Protein AF-A0A835DJ44-F1 (afdb_monomer_lite)

Organism: Tetracentron sinense (NCBI:txid13715)

Foldseek 3Di:
DDFDADWDWDADFDAPFDFDKDQPQVVQQVVCVVVVHDDRDRDPVNCVLQVPPPPPVVLNQFFDIKTKHWGWHFRTKGAHDDDPGDDDPVLVVLPDPDDDPVSVVVNCVVPNDDDDRMDGDTDIDMDIDTDTPPDPDDPVNVSVVRVVVCCVPPVVPPPPDDDDDDDDDDDVVVVVVVVVVVVVVVVVVVVD

pLDDT: mean 72.62, std 20.44, range [32.03, 94.38]

Sequence (192 aa):
MIATGRIAWLQGQCRTTTPSCFLKLEMVEYFNKKALLTGNIPLGSFNSVFSFTSSKQIDAAATKSLAMDGFFIPLCKVQLIKSPLILQEYVKQAIPSSWDPSSLASFIENFGTHVIISVTIGGKDVIYVKQHHSSPLSTMEIKNYVQDIRDQRFYDTESYKSSGPMNFKDKASASILCCLFIYLVFLISLLM

InterPro domains:
  IPR020864 Membrane attack complex component/perforin (MACPF) domain [PF01823] (44-147)
  IPR044663 MACPF domain-containing protein CAD1/NSL1-like [PTHR33199] (15-171)

Structure (mmCIF, N/CA/C/O backbone):
data_AF-A0A835DJ44-F1
#
_entry.id   AF-A0A835DJ44-F1
#
loop_
_atom_site.group_PDB
_atom_site.id
_atom_site.type_symbol
_atom_site.label_atom_id
_atom_site.label_alt_id
_atom_site.label_comp_id
_atom_site.label_asym_id
_atom_site.label_entity_id
_atom_site.label_seq_id
_atom_site.pdbx_PDB_ins_code
_atom_site.Cartn_x
_atom_site.Cartn_y
_atom_site.Cartn_z
_atom_site.occupancy
_atom_site.B_iso_or_equiv
_atom_site.auth_seq_id
_atom_site.auth_comp_id
_atom_site.auth_asym_id
_atom_site.auth_atom_id
_atom_site.pdbx_PDB_model_num
ATOM 1 N N . MET A 1 1 ? -15.121 1.068 12.415 1.00 36.50 1 MET A N 1
ATOM 2 C CA . MET A 1 1 ? -15.737 2.049 13.340 1.00 36.50 1 MET A CA 1
ATOM 3 C C . MET A 1 1 ? -16.305 3.210 12.518 1.00 36.50 1 MET A C 1
ATOM 5 O O . MET A 1 1 ? -15.529 3.969 11.952 1.00 36.50 1 MET A O 1
ATOM 9 N N . ILE A 1 2 ? -17.630 3.285 12.346 1.00 32.03 2 ILE A N 1
ATOM 10 C CA . ILE A 1 2 ? -18.290 4.310 11.516 1.00 32.03 2 ILE A CA 1
ATOM 11 C C . ILE A 1 2 ? -18.686 5.468 12.433 1.00 32.03 2 ILE A C 1
ATOM 13 O O . ILE A 1 2 ? -19.613 5.338 13.228 1.00 32.03 2 ILE A O 1
ATOM 17 N N . ALA A 1 3 ? -17.959 6.580 12.352 1.00 33.25 3 ALA A N 1
ATOM 18 C CA . ALA A 1 3 ? -18.345 7.824 13.002 1.00 33.25 3 ALA A CA 1
ATOM 19 C C . ALA A 1 3 ? -19.129 8.689 12.007 1.00 33.25 3 ALA A C 1
ATOM 21 O O . ALA A 1 3 ? -18.678 8.927 10.887 1.00 33.25 3 ALA A O 1
ATOM 22 N N . THR A 1 4 ? -20.306 9.162 12.406 1.00 34.03 4 THR A N 1
ATOM 23 C CA . THR A 1 4 ? -21.150 10.053 11.600 1.00 34.03 4 THR A CA 1
ATOM 24 C C . THR A 1 4 ? -20.692 11.503 11.755 1.00 34.03 4 THR A C 1
ATOM 26 O O . THR A 1 4 ? -20.804 12.082 12.833 1.00 34.03 4 THR A O 1
ATOM 29 N N . GLY A 1 5 ? -20.188 12.100 10.672 1.00 33.78 5 GLY A N 1
ATOM 30 C CA . GLY A 1 5 ? -19.826 13.517 10.571 1.00 33.78 5 GLY A CA 1
ATOM 31 C C . GLY A 1 5 ? -20.181 14.078 9.188 1.00 33.78 5 GLY A C 1
ATOM 32 O O . GLY A 1 5 ? -20.347 13.318 8.237 1.00 33.78 5 GLY A O 1
ATOM 33 N N . ARG A 1 6 ? -20.335 15.406 9.061 1.00 37.28 6 ARG A N 1
ATOM 34 C CA . ARG A 1 6 ? -20.658 16.060 7.774 1.00 37.28 6 ARG A CA 1
ATOM 35 C C . ARG A 1 6 ? -19.539 15.830 6.746 1.00 37.28 6 ARG A C 1
ATOM 37 O O . ARG A 1 6 ? -18.382 16.124 7.030 1.00 37.28 6 ARG A O 1
ATOM 44 N N . ILE A 1 7 ? -19.913 15.337 5.563 1.00 39.25 7 ILE A N 1
ATOM 45 C CA . ILE A 1 7 ? -19.026 15.004 4.438 1.00 39.25 7 ILE A CA 1
ATOM 46 C C . ILE A 1 7 ? -18.833 16.253 3.563 1.00 39.25 7 ILE A C 1
ATOM 48 O O . ILE A 1 7 ? -19.816 16.842 3.117 1.00 39.25 7 ILE A O 1
ATOM 52 N N . ALA A 1 8 ? -17.587 16.659 3.308 1.00 37.66 8 ALA A N 1
ATOM 53 C CA . ALA A 1 8 ? -17.258 17.694 2.323 1.00 37.66 8 ALA A CA 1
ATOM 54 C C . ALA A 1 8 ? -16.743 17.046 1.026 1.00 37.66 8 ALA A C 1
ATOM 56 O O . ALA A 1 8 ? -15.948 16.114 1.087 1.00 37.66 8 ALA A O 1
ATOM 57 N N . TRP A 1 9 ? -17.177 17.539 -0.139 1.00 34.69 9 TRP A N 1
ATOM 58 C CA . TRP A 1 9 ? -16.773 17.035 -1.457 1.00 34.69 9 TRP A CA 1
ATOM 59 C C . TRP A 1 9 ? -15.649 17.899 -2.039 1.00 34.69 9 TRP A C 1
ATOM 61 O O . TRP A 1 9 ? -15.796 19.113 -2.148 1.00 34.69 9 TRP A O 1
ATOM 71 N N . LEU A 1 10 ? -14.536 17.278 -2.437 1.00 41.53 10 LEU A N 1
ATOM 72 C CA . LEU A 1 10 ? -13.461 17.921 -3.197 1.00 41.53 10 LEU A CA 1
ATOM 73 C C . LEU A 1 10 ? -13.277 17.151 -4.508 1.00 41.53 10 LEU A C 1
ATOM 75 O O . LEU A 1 10 ? -12.849 15.998 -4.480 1.00 41.53 10 LEU A O 1
ATOM 79 N N . GLN A 1 11 ? -13.620 17.775 -5.637 1.00 34.12 11 GLN A N 1
ATOM 80 C CA . GLN A 1 11 ? -13.256 17.281 -6.966 1.00 34.12 11 GLN A CA 1
ATOM 81 C C . GLN A 1 11 ? -11.887 17.846 -7.351 1.00 34.12 11 GLN A C 1
ATOM 83 O O . GLN A 1 11 ? -11.660 19.049 -7.256 1.00 34.12 11 GLN A O 1
ATOM 88 N N . GLY A 1 12 ? -10.971 16.987 -7.791 1.00 42.75 12 GLY A N 1
ATOM 89 C CA . GLY A 1 12 ? -9.670 17.422 -8.289 1.00 42.75 12 GLY A CA 1
ATOM 90 C C . GLY A 1 12 ? -8.905 16.262 -8.898 1.00 42.75 12 GLY A C 1
ATOM 91 O O . GLY A 1 12 ? -8.363 15.440 -8.175 1.00 42.75 12 GLY A O 1
ATOM 92 N N . GLN A 1 13 ? -8.856 16.180 -10.225 1.00 43.69 13 GLN A N 1
ATOM 93 C CA . GLN A 1 13 ? -8.090 15.156 -10.933 1.00 43.69 13 GLN A CA 1
ATOM 94 C C . GLN A 1 13 ? -6.595 15.349 -10.631 1.00 43.69 13 GLN A C 1
ATOM 96 O O . GLN A 1 13 ? -6.033 16.400 -10.930 1.00 43.69 13 GLN A O 1
ATOM 101 N N . CYS A 1 14 ? -5.944 14.363 -10.007 1.00 50.28 14 CYS A N 1
ATOM 102 C CA . CYS A 1 14 ? -4.548 14.478 -9.587 1.00 50.28 14 CYS A CA 1
ATOM 103 C C . CYS A 1 14 ? -3.692 13.436 -10.317 1.00 50.28 14 CYS A C 1
ATOM 105 O O . CYS A 1 14 ? -3.559 12.297 -9.871 1.00 50.28 14 CYS A O 1
ATOM 107 N N . ARG A 1 15 ? -3.086 13.829 -11.447 1.00 48.62 15 ARG A N 1
ATOM 108 C CA . ARG A 1 15 ? -2.001 13.042 -12.050 1.00 48.62 15 ARG A CA 1
ATOM 109 C C . ARG A 1 15 ? -0.801 13.121 -11.105 1.00 48.62 15 ARG A C 1
ATOM 111 O O . ARG A 1 15 ? -0.223 14.191 -10.946 1.00 48.62 15 ARG A O 1
ATOM 118 N N . THR A 1 16 ? -0.432 12.017 -10.457 1.00 51.19 16 THR A N 1
ATOM 119 C CA . THR A 1 16 ? 0.868 11.924 -9.775 1.00 51.19 16 THR A CA 1
ATOM 120 C C . THR A 1 16 ? 1.819 11.158 -10.681 1.00 51.19 16 THR A C 1
ATOM 122 O O . THR A 1 16 ? 1.990 9.956 -10.533 1.00 51.19 16 THR A O 1
ATOM 125 N N . THR A 1 17 ? 2.388 11.851 -11.663 1.00 51.53 17 THR A N 1
ATOM 126 C CA . THR A 1 17 ? 3.324 11.250 -12.614 1.00 51.53 17 THR A CA 1
ATOM 127 C C . THR A 1 17 ? 4.741 11.411 -12.090 1.00 51.53 17 THR A C 1
ATOM 129 O O . THR A 1 17 ? 5.290 12.507 -12.147 1.00 51.53 17 THR A O 1
ATOM 132 N N . THR A 1 18 ? 5.351 10.328 -11.620 1.00 50.81 18 THR A N 1
ATOM 133 C CA . THR A 1 18 ? 6.815 10.235 -11.541 1.00 50.81 18 THR A CA 1
ATOM 134 C C . THR A 1 18 ? 7.221 8.771 -11.699 1.00 50.81 18 THR A C 1
ATOM 136 O O . THR A 1 18 ? 7.257 8.061 -10.693 1.00 50.81 18 THR A O 1
ATOM 139 N N . PRO A 1 19 ? 7.565 8.307 -12.917 1.00 55.00 19 PRO A N 1
ATOM 140 C CA . PRO A 1 19 ? 8.343 7.088 -13.075 1.00 55.00 19 PRO A CA 1
ATOM 141 C C . PRO A 1 19 ? 9.744 7.380 -12.538 1.00 55.00 19 PRO A C 1
ATOM 143 O O . PRO A 1 19 ? 10.628 7.889 -13.234 1.00 55.00 19 PRO A O 1
ATOM 146 N N . SER A 1 20 ? 9.927 7.136 -11.250 1.00 66.94 20 SER A N 1
ATOM 147 C CA . SER A 1 20 ? 11.206 7.296 -10.572 1.00 66.94 20 SER A CA 1
ATOM 148 C C . SER A 1 20 ? 11.627 5.949 -10.022 1.00 66.94 20 SER A C 1
ATOM 150 O O . SER A 1 20 ? 10.935 5.334 -9.209 1.00 66.94 20 SER A O 1
ATOM 152 N N . CYS A 1 21 ? 12.768 5.481 -10.518 1.00 74.94 21 CYS A N 1
ATOM 153 C CA . CYS A 1 21 ? 13.473 4.373 -9.915 1.00 74.94 21 CYS A CA 1
ATOM 154 C C . CYS A 1 21 ? 14.176 4.889 -8.662 1.00 74.94 21 CYS A C 1
ATOM 156 O O . CYS A 1 21 ? 14.977 5.818 -8.742 1.00 74.94 21 CYS A O 1
ATOM 158 N N . PHE A 1 22 ? 13.875 4.277 -7.531 1.00 77.62 22 PHE A N 1
ATOM 159 C CA . PHE A 1 22 ? 14.408 4.622 -6.228 1.00 77.62 22 PHE A CA 1
ATOM 160 C C . PHE A 1 22 ? 15.242 3.473 -5.679 1.00 77.62 22 PHE A C 1
ATOM 162 O O . PHE A 1 22 ? 14.980 2.290 -5.944 1.00 77.62 22 PHE A O 1
ATOM 169 N N . LEU A 1 23 ? 16.209 3.820 -4.833 1.00 85.69 23 LEU A N 1
ATOM 170 C CA . LEU A 1 23 ? 16.764 2.846 -3.905 1.00 85.69 23 LEU A CA 1
ATOM 171 C C . LEU A 1 23 ? 15.683 2.423 -2.900 1.00 85.69 23 LEU A C 1
ATOM 173 O O . LEU A 1 23 ? 14.736 3.158 -2.615 1.00 85.69 23 LEU A O 1
ATOM 177 N N . LYS A 1 24 ? 15.829 1.228 -2.314 1.00 86.19 24 LYS A N 1
ATOM 178 C CA . LYS A 1 24 ? 14.839 0.677 -1.371 1.00 86.19 24 LYS A CA 1
ATOM 179 C C . LYS A 1 24 ? 14.487 1.658 -0.245 1.00 86.19 24 LYS A C 1
ATOM 181 O O . LYS A 1 24 ? 13.316 1.791 0.089 1.00 86.19 24 LYS A O 1
ATOM 186 N N . LEU A 1 25 ? 15.484 2.336 0.329 1.00 87.94 25 LEU A N 1
ATOM 187 C CA . LEU A 1 25 ? 15.282 3.287 1.429 1.00 87.94 25 LEU A CA 1
ATOM 188 C C . LEU A 1 25 ? 14.495 4.528 0.996 1.00 87.94 25 LEU A C 1
ATOM 190 O O . LEU A 1 25 ? 13.568 4.923 1.695 1.00 87.94 25 LEU A O 1
ATOM 194 N N . GLU A 1 26 ? 14.803 5.087 -0.172 1.00 89.44 26 GLU A N 1
ATOM 195 C CA . GLU A 1 26 ? 14.085 6.240 -0.731 1.00 89.44 26 GLU A CA 1
ATOM 196 C C . GLU A 1 26 ? 12.619 5.890 -1.021 1.00 89.44 26 GLU A C 1
ATOM 198 O O . GLU A 1 26 ? 11.712 6.664 -0.718 1.00 89.44 26 GLU A O 1
ATOM 203 N N . MET A 1 27 ? 12.363 4.681 -1.536 1.00 89.69 27 MET A N 1
ATOM 204 C CA . MET A 1 27 ? 10.998 4.211 -1.779 1.00 89.69 27 MET A CA 1
ATOM 205 C C . MET A 1 27 ? 10.220 3.993 -0.471 1.00 89.69 27 MET A C 1
ATOM 207 O O . MET A 1 27 ? 9.027 4.290 -0.410 1.00 89.69 27 MET A O 1
ATOM 211 N N . VAL A 1 28 ? 10.876 3.504 0.590 1.00 90.19 28 VAL A N 1
ATOM 212 C CA . VAL A 1 28 ? 10.265 3.406 1.928 1.00 90.19 28 VAL A CA 1
ATOM 213 C C . VAL A 1 28 ? 9.891 4.791 2.445 1.00 90.19 28 VAL A C 1
ATOM 215 O O . VAL A 1 28 ? 8.763 4.991 2.891 1.00 90.19 28 VAL A O 1
ATOM 218 N N . GLU A 1 29 ? 10.802 5.757 2.340 1.00 90.75 29 GLU A N 1
ATOM 219 C CA . GLU A 1 29 ? 10.542 7.134 2.757 1.00 90.75 29 GLU A CA 1
ATOM 220 C C . GLU A 1 29 ? 9.371 7.746 1.969 1.00 90.75 29 GLU A C 1
ATOM 222 O O . GLU A 1 29 ? 8.496 8.386 2.555 1.00 90.75 29 GLU A O 1
ATOM 227 N N . TYR A 1 30 ? 9.294 7.491 0.659 1.00 88.38 30 TYR A N 1
ATOM 228 C CA . TYR A 1 30 ? 8.170 7.909 -0.180 1.00 88.38 30 TYR A CA 1
ATOM 229 C C . TYR A 1 30 ? 6.830 7.329 0.301 1.00 88.38 30 TYR A C 1
ATOM 231 O O . TYR A 1 30 ? 5.847 8.065 0.435 1.00 88.38 30 TYR A O 1
ATOM 239 N N . PHE A 1 31 ? 6.776 6.023 0.594 1.00 88.19 31 PHE A N 1
ATOM 240 C CA . PHE A 1 31 ? 5.570 5.372 1.120 1.00 88.19 31 PHE A CA 1
ATOM 241 C C . PHE A 1 31 ? 5.165 5.938 2.484 1.00 88.19 31 PHE A C 1
ATOM 243 O O . PHE A 1 31 ? 3.985 6.217 2.702 1.00 88.19 31 PHE A O 1
ATOM 250 N N . ASN A 1 32 ? 6.135 6.160 3.372 1.00 89.31 32 ASN A N 1
ATOM 251 C CA . ASN A 1 32 ? 5.892 6.705 4.704 1.00 89.31 32 ASN A CA 1
ATOM 252 C C . ASN A 1 32 ? 5.346 8.131 4.622 1.00 89.31 32 ASN A C 1
ATOM 254 O O . ASN A 1 32 ? 4.296 8.410 5.200 1.00 89.31 32 ASN A O 1
ATOM 258 N N . LYS A 1 33 ? 5.959 8.995 3.801 1.00 88.62 33 LYS A N 1
ATOM 259 C CA . LYS A 1 33 ? 5.459 10.354 3.542 1.00 88.62 33 LYS A CA 1
ATOM 260 C C . LYS A 1 33 ? 4.031 10.344 2.999 1.00 88.62 33 LYS A C 1
ATOM 262 O O . LYS A 1 33 ? 3.203 11.124 3.466 1.00 88.62 33 LYS A O 1
ATOM 267 N N . LYS A 1 34 ? 3.703 9.439 2.065 1.00 82.81 34 LYS A N 1
ATOM 268 C CA . LYS A 1 34 ? 2.323 9.287 1.561 1.00 82.81 34 LYS A CA 1
ATOM 269 C C . LYS A 1 34 ? 1.334 8.804 2.624 1.00 82.81 34 LYS A C 1
ATOM 271 O O . LYS A 1 34 ? 0.157 9.138 2.531 1.00 82.81 34 LYS A O 1
ATOM 276 N N . ALA A 1 35 ? 1.797 8.059 3.622 1.00 81.69 35 ALA A N 1
ATOM 277 C CA . ALA A 1 35 ? 1.002 7.642 4.773 1.00 81.69 35 ALA A CA 1
ATOM 278 C C . ALA A 1 35 ? 0.975 8.681 5.912 1.00 81.69 35 ALA A C 1
ATOM 280 O O . ALA A 1 35 ? 0.412 8.392 6.963 1.00 81.69 35 ALA A O 1
ATOM 281 N N . LEU A 1 36 ? 1.562 9.874 5.721 1.00 84.19 36 LEU A N 1
ATOM 282 C CA . LEU A 1 36 ? 1.742 10.898 6.762 1.00 84.19 36 LEU A CA 1
ATOM 283 C C . LEU A 1 36 ? 2.555 10.394 7.971 1.00 84.19 36 LEU A C 1
ATOM 285 O O . LEU A 1 36 ? 2.396 10.882 9.088 1.00 84.19 36 LEU A O 1
ATOM 289 N N . LEU A 1 37 ? 3.432 9.418 7.740 1.00 83.94 37 LEU A N 1
ATOM 290 C CA . LEU A 1 37 ? 4.341 8.848 8.726 1.00 83.94 37 LEU A CA 1
ATOM 291 C C . LEU A 1 37 ? 5.762 9.354 8.474 1.00 83.94 37 LEU A C 1
ATOM 293 O O . LEU A 1 37 ? 6.184 9.549 7.333 1.00 83.94 37 LEU A O 1
ATOM 297 N N . THR A 1 38 ? 6.519 9.549 9.548 1.00 81.75 38 THR A N 1
ATOM 298 C CA . THR A 1 38 ? 7.935 9.921 9.489 1.00 81.75 38 THR A CA 1
ATOM 299 C C . THR A 1 38 ? 8.820 8.710 9.782 1.00 81.75 38 THR A C 1
ATOM 301 O O . THR A 1 38 ? 8.448 7.807 10.531 1.00 81.75 38 THR A O 1
ATOM 304 N N . GLY A 1 39 ? 10.010 8.678 9.178 1.00 80.75 39 GLY A N 1
ATOM 305 C CA . GLY A 1 39 ? 11.025 7.651 9.424 1.00 80.75 39 GLY A CA 1
ATOM 306 C C . GLY A 1 39 ? 11.181 6.621 8.305 1.00 80.75 39 GLY A C 1
ATOM 307 O O . GLY A 1 39 ? 10.578 6.726 7.241 1.00 80.75 39 GLY A O 1
ATOM 308 N N . ASN A 1 40 ? 12.013 5.611 8.578 1.00 83.56 40 ASN A N 1
ATOM 309 C CA . ASN A 1 40 ? 12.539 4.661 7.584 1.00 83.56 40 ASN A CA 1
ATOM 310 C C . ASN A 1 40 ? 12.083 3.212 7.828 1.00 83.56 40 ASN A C 1
ATOM 312 O O . ASN A 1 40 ? 12.715 2.261 7.360 1.00 83.56 40 ASN A O 1
ATOM 316 N N . ILE A 1 41 ? 11.022 3.029 8.616 1.00 86.75 41 ILE A N 1
ATOM 317 C CA . ILE A 1 41 ? 10.448 1.710 8.884 1.00 86.75 41 ILE A CA 1
ATOM 318 C C . ILE A 1 41 ? 9.524 1.362 7.709 1.00 86.75 41 ILE A C 1
ATOM 320 O O . ILE A 1 41 ? 8.604 2.132 7.437 1.00 86.75 41 ILE A O 1
ATOM 324 N N . PRO A 1 42 ? 9.756 0.251 6.987 1.00 86.94 42 PRO A N 1
ATOM 325 C CA . PRO A 1 42 ? 8.907 -0.136 5.868 1.00 86.94 42 PRO A CA 1
ATOM 326 C C . PRO A 1 42 ? 7.512 -0.525 6.359 1.00 86.94 42 PRO A C 1
ATOM 328 O O . PRO A 1 42 ? 7.368 -1.383 7.230 1.00 86.94 42 PRO A O 1
ATOM 331 N N . LEU A 1 43 ? 6.481 0.078 5.768 1.00 87.12 43 LEU A N 1
ATOM 332 C CA . LEU A 1 43 ? 5.092 -0.290 6.042 1.00 87.12 43 LEU A CA 1
ATOM 333 C C . LEU A 1 43 ? 4.789 -1.699 5.533 1.00 87.12 43 LEU A C 1
ATOM 335 O O . LEU A 1 43 ? 5.348 -2.154 4.533 1.00 87.12 43 LEU A O 1
ATOM 339 N N . GLY A 1 44 ? 3.816 -2.360 6.162 1.00 87.38 44 GLY A N 1
ATOM 340 C CA . GLY A 1 44 ? 3.308 -3.646 5.675 1.00 87.38 44 GLY A CA 1
ATOM 341 C C . GLY A 1 44 ? 2.810 -3.565 4.228 1.00 87.38 44 GLY A C 1
ATOM 342 O O . GLY A 1 44 ? 3.078 -4.463 3.435 1.00 87.38 44 GLY A O 1
ATOM 343 N N . SER A 1 45 ? 2.182 -2.448 3.843 1.00 86.38 45 SER A N 1
ATOM 344 C CA . SER A 1 45 ? 1.756 -2.196 2.461 1.00 86.38 45 SER A CA 1
ATOM 345 C C . SER A 1 45 ? 2.931 -2.117 1.483 1.00 86.38 45 SER A C 1
ATOM 347 O O . SER A 1 45 ? 2.848 -2.677 0.395 1.00 86.38 45 SER A O 1
ATOM 349 N N . PHE A 1 46 ? 4.042 -1.487 1.872 1.00 90.31 46 PHE A N 1
ATOM 350 C CA . PHE A 1 46 ? 5.269 -1.460 1.074 1.00 90.31 46 PHE A CA 1
ATOM 351 C C . PHE A 1 46 ? 5.847 -2.871 0.899 1.00 90.31 46 PHE A C 1
ATOM 353 O O . PHE A 1 46 ? 6.155 -3.279 -0.221 1.00 90.31 46 PHE A O 1
ATOM 360 N N . ASN A 1 47 ? 5.943 -3.639 1.991 1.00 91.38 47 ASN A N 1
ATOM 361 C CA . ASN A 1 47 ? 6.450 -5.011 1.938 1.00 91.38 47 ASN A CA 1
ATOM 362 C C . ASN A 1 47 ? 5.570 -5.906 1.066 1.00 91.38 47 ASN A C 1
ATOM 364 O O . ASN A 1 47 ? 6.092 -6.668 0.259 1.00 91.38 47 ASN A O 1
ATOM 368 N N . SER A 1 48 ? 4.249 -5.776 1.183 1.00 89.75 48 SER A N 1
ATOM 369 C CA . SER A 1 48 ? 3.294 -6.533 0.377 1.00 89.75 48 SER A CA 1
ATOM 370 C C . SER A 1 48 ? 3.433 -6.221 -1.113 1.00 89.75 48 SER A C 1
ATOM 372 O O . SER A 1 48 ? 3.606 -7.132 -1.919 1.00 89.75 48 SER A O 1
ATOM 374 N N . VAL A 1 49 ? 3.441 -4.935 -1.476 1.00 90.94 49 VAL A N 1
ATOM 375 C CA . VAL A 1 49 ? 3.501 -4.480 -2.871 1.00 90.94 49 VAL A CA 1
ATOM 376 C C . VAL A 1 49 ? 4.773 -4.940 -3.590 1.00 90.94 49 VAL A C 1
ATOM 378 O O . VAL A 1 49 ? 4.717 -5.305 -4.760 1.00 90.94 49 VAL A O 1
ATOM 381 N N . PHE A 1 50 ? 5.915 -4.961 -2.900 1.00 90.19 50 PHE A N 1
ATOM 382 C CA . PHE A 1 50 ? 7.191 -5.404 -3.473 1.00 90.19 50 PHE A CA 1
ATOM 383 C C . PHE A 1 50 ? 7.567 -6.847 -3.102 1.00 90.19 50 PHE A C 1
ATOM 385 O O . PHE A 1 50 ? 8.693 -7.280 -3.367 1.00 90.19 50 PHE A O 1
ATOM 392 N N . SER A 1 51 ? 6.643 -7.601 -2.496 1.00 89.38 51 SER A N 1
ATOM 393 C CA . SER A 1 51 ? 6.859 -8.993 -2.076 1.00 89.38 51 SER A CA 1
ATOM 394 C C . SER A 1 51 ? 8.154 -9.170 -1.265 1.00 89.38 51 SER A C 1
ATOM 396 O O . SER A 1 51 ? 9.038 -9.950 -1.624 1.00 89.38 51 SER A O 1
ATOM 398 N N . PHE A 1 52 ? 8.316 -8.369 -0.212 1.00 90.00 52 PHE A N 1
ATOM 399 C CA . PHE A 1 52 ? 9.399 -8.497 0.766 1.00 90.00 52 PHE A CA 1
ATOM 400 C C . PHE A 1 52 ? 8.982 -9.424 1.910 1.00 90.00 52 PHE A C 1
ATOM 402 O O . PHE A 1 52 ? 7.854 -9.351 2.395 1.00 90.00 52 PHE A O 1
ATOM 409 N N . THR A 1 53 ? 9.899 -10.280 2.358 1.00 78.88 53 THR A N 1
ATOM 410 C CA . THR A 1 53 ? 9.634 -11.381 3.305 1.00 78.88 53 THR A CA 1
ATOM 411 C C . THR A 1 53 ? 10.048 -11.045 4.741 1.00 78.88 53 THR A C 1
ATOM 413 O O . THR A 1 53 ? 10.276 -11.929 5.561 1.00 78.88 53 THR A O 1
ATOM 416 N N . SER A 1 54 ? 10.144 -9.752 5.066 1.00 69.69 54 SER A N 1
ATOM 417 C CA . SER A 1 54 ? 10.576 -9.203 6.365 1.00 69.69 54 SER A CA 1
ATOM 418 C C . SER A 1 54 ? 12.053 -9.435 6.726 1.00 69.69 54 SER A C 1
ATOM 420 O O . SER A 1 54 ? 12.539 -8.842 7.691 1.00 69.69 54 SER A O 1
ATOM 422 N N . SER A 1 55 ? 12.817 -10.200 5.936 1.00 79.25 55 SER A N 1
ATOM 423 C CA . SER A 1 55 ? 14.269 -10.323 6.110 1.00 79.25 55 SER A CA 1
ATOM 424 C C . SER A 1 55 ? 14.993 -9.127 5.492 1.00 79.25 55 SER A C 1
ATOM 426 O O . SER A 1 55 ? 15.335 -9.107 4.308 1.00 79.25 55 SER A O 1
ATOM 428 N N . LYS A 1 56 ? 15.251 -8.101 6.315 1.00 74.00 56 LYS A N 1
ATOM 429 C CA . LYS A 1 56 ? 15.804 -6.812 5.862 1.00 74.00 56 LYS A CA 1
ATOM 430 C C . LYS A 1 56 ? 17.098 -6.959 5.054 1.00 74.00 56 LYS A C 1
ATOM 432 O O . LYS A 1 56 ? 17.250 -6.250 4.061 1.00 74.00 56 LYS A O 1
ATOM 437 N N . GLN A 1 57 ? 17.996 -7.858 5.466 1.00 80.00 57 GLN A N 1
ATOM 438 C CA . GLN A 1 57 ? 19.303 -8.058 4.834 1.00 80.00 57 GLN A CA 1
ATOM 439 C C . GLN A 1 57 ? 19.192 -8.784 3.488 1.00 80.00 57 GLN A C 1
ATOM 441 O O . GLN A 1 57 ? 19.739 -8.302 2.499 1.00 80.00 57 GLN A O 1
ATOM 446 N N . ILE A 1 58 ? 18.442 -9.890 3.434 1.00 83.75 58 ILE A N 1
ATOM 447 C CA . ILE A 1 58 ? 18.250 -10.675 2.204 1.00 83.75 58 ILE A CA 1
ATOM 448 C C . ILE A 1 58 ? 17.518 -9.828 1.163 1.00 83.75 58 ILE A C 1
ATOM 450 O O . ILE A 1 58 ? 17.972 -9.688 0.031 1.00 83.75 58 ILE A O 1
ATOM 454 N N . ASP A 1 59 ? 16.429 -9.181 1.572 1.00 86.12 59 ASP A N 1
ATOM 455 C CA . ASP A 1 59 ? 15.617 -8.363 0.680 1.00 86.12 59 ASP A CA 1
ATOM 456 C C . ASP A 1 59 ? 16.359 -7.124 0.166 1.00 86.12 59 ASP A C 1
ATOM 458 O O . ASP A 1 59 ? 16.074 -6.646 -0.932 1.00 86.12 59 ASP A O 1
ATOM 462 N N . ALA A 1 60 ? 17.269 -6.557 0.966 1.00 83.50 60 ALA A N 1
ATOM 463 C CA . ALA A 1 60 ? 18.105 -5.441 0.531 1.00 83.50 60 ALA A CA 1
ATOM 464 C C . ALA A 1 60 ? 19.173 -5.902 -0.468 1.00 83.50 60 ALA A C 1
ATOM 466 O O . ALA A 1 60 ? 19.308 -5.283 -1.516 1.00 83.50 60 ALA A O 1
ATOM 467 N N . ALA A 1 61 ? 19.871 -7.007 -0.187 1.00 85.56 61 ALA A N 1
ATOM 468 C CA . ALA A 1 61 ? 20.893 -7.551 -1.080 1.00 85.56 61 ALA A CA 1
ATOM 469 C C . ALA A 1 61 ? 20.309 -8.030 -2.419 1.00 85.56 61 ALA A C 1
ATOM 471 O O . ALA A 1 61 ? 20.936 -7.883 -3.463 1.00 85.56 61 ALA A O 1
ATOM 472 N N . ALA A 1 62 ? 19.086 -8.564 -2.403 1.00 88.06 62 ALA A N 1
ATOM 473 C CA . ALA A 1 62 ? 18.421 -9.068 -3.596 1.00 88.06 62 ALA A CA 1
ATOM 474 C C . ALA A 1 62 ? 17.833 -7.967 -4.496 1.00 88.06 62 ALA A C 1
ATOM 476 O O . ALA A 1 62 ? 17.452 -8.261 -5.627 1.00 88.06 62 ALA A O 1
ATOM 477 N N . THR A 1 63 ? 17.737 -6.716 -4.033 1.00 90.06 63 THR A N 1
ATOM 478 C CA . THR A 1 63 ? 17.031 -5.642 -4.749 1.00 90.06 63 THR A CA 1
ATOM 479 C C . THR A 1 63 ? 18.006 -4.608 -5.295 1.00 90.06 63 THR A C 1
ATOM 481 O O . THR A 1 63 ? 18.695 -3.938 -4.534 1.00 90.06 63 THR A O 1
ATOM 484 N N . LYS A 1 64 ? 18.013 -4.430 -6.618 1.00 89.19 64 LYS A N 1
ATOM 485 C CA . LYS A 1 64 ? 18.816 -3.415 -7.313 1.00 89.19 64 LYS A CA 1
ATOM 486 C C . LYS A 1 64 ? 18.156 -2.042 -7.273 1.00 89.19 64 LYS A C 1
ATOM 488 O O . LYS A 1 64 ? 18.770 -1.054 -6.891 1.00 89.19 64 LYS A O 1
ATOM 493 N N . SER A 1 65 ? 16.895 -1.993 -7.683 1.00 90.00 65 SER A N 1
ATOM 494 C CA . SER A 1 65 ? 16.095 -0.775 -7.754 1.00 90.00 65 SER A CA 1
ATOM 495 C C . SER A 1 65 ? 14.613 -1.114 -7.614 1.00 90.00 65 SER A C 1
ATOM 497 O O . SER A 1 65 ? 14.190 -2.249 -7.858 1.00 90.00 65 SER A O 1
ATOM 499 N N . LEU A 1 66 ? 13.825 -0.132 -7.191 1.00 91.19 66 LEU A N 1
ATOM 500 C CA . LEU A 1 66 ? 12.370 -0.203 -7.149 1.00 91.19 66 LEU A CA 1
ATOM 501 C C . LEU A 1 66 ? 11.807 0.915 -8.013 1.00 91.19 66 LEU A C 1
ATOM 503 O O . LEU A 1 66 ? 12.343 2.016 -8.004 1.00 91.19 66 LEU A O 1
ATOM 507 N N . ALA A 1 67 ? 10.718 0.663 -8.723 1.00 89.31 67 ALA A N 1
ATOM 508 C CA . ALA A 1 67 ? 10.009 1.693 -9.463 1.00 89.31 67 ALA A CA 1
ATOM 509 C C . ALA A 1 67 ? 8.508 1.587 -9.218 1.00 89.31 67 ALA A C 1
ATOM 511 O O . ALA A 1 67 ? 7.961 0.508 -8.976 1.00 89.31 67 ALA A O 1
ATOM 512 N N . MET A 1 68 ? 7.851 2.736 -9.273 1.00 87.06 68 MET A N 1
ATOM 513 C CA . MET A 1 68 ? 6.410 2.865 -9.146 1.00 87.06 68 MET A CA 1
ATOM 514 C C . MET A 1 68 ? 5.959 3.959 -10.100 1.00 87.06 68 MET A C 1
ATOM 516 O O . MET A 1 68 ? 6.558 5.030 -10.121 1.00 87.06 68 MET A O 1
ATOM 520 N N . ASP A 1 69 ? 4.891 3.705 -10.840 1.00 84.88 69 ASP A N 1
ATOM 521 C CA . ASP A 1 69 ? 4.179 4.749 -11.570 1.00 84.88 69 ASP A CA 1
ATOM 522 C C . ASP A 1 69 ? 2.693 4.412 -11.607 1.00 84.88 69 ASP A C 1
ATOM 524 O O . ASP A 1 69 ? 2.318 3.240 -11.553 1.00 84.88 69 ASP A O 1
ATOM 528 N N . GLY A 1 70 ? 1.823 5.412 -11.655 1.00 80.12 70 GLY A N 1
ATOM 529 C CA . GLY A 1 70 ? 0.397 5.138 -11.654 1.00 80.12 70 GLY A CA 1
ATOM 530 C C . GLY A 1 70 ? -0.507 6.351 -11.703 1.00 80.12 70 GLY A C 1
ATOM 531 O O . GLY A 1 70 ? -0.123 7.484 -11.418 1.00 80.12 70 GLY A O 1
ATOM 532 N N . PHE A 1 71 ? -1.757 6.071 -12.040 1.00 75.94 71 PHE A N 1
ATOM 533 C CA . PHE A 1 71 ? -2.821 7.035 -12.191 1.00 75.94 71 PHE A CA 1
ATOM 534 C C . PHE A 1 71 ? -3.772 6.975 -10.993 1.00 75.94 71 PHE A C 1
ATOM 536 O O . PHE A 1 71 ? -4.293 5.917 -10.626 1.00 75.94 71 PHE A O 1
ATOM 543 N N . PHE A 1 72 ? -4.006 8.132 -10.376 1.00 78.44 72 PHE A N 1
ATOM 544 C CA . PHE A 1 72 ? -4.926 8.290 -9.256 1.00 78.44 72 PHE A CA 1
ATOM 545 C C . PHE A 1 72 ? -6.089 9.173 -9.710 1.00 78.44 72 PHE A C 1
ATOM 547 O O . PHE A 1 72 ? -5.898 10.327 -10.088 1.00 78.44 72 PHE A O 1
ATOM 554 N N . ILE A 1 73 ? -7.303 8.632 -9.666 1.00 78.75 73 ILE A N 1
ATOM 555 C CA . ILE A 1 73 ? -8.537 9.342 -10.013 1.00 78.75 73 ILE A CA 1
ATOM 556 C C . ILE A 1 73 ? -9.331 9.536 -8.728 1.00 78.75 73 ILE A C 1
ATOM 558 O O . ILE A 1 73 ? -10.201 8.718 -8.428 1.00 78.75 73 ILE A O 1
ATOM 562 N N . PRO A 1 74 ? -9.034 10.568 -7.924 1.00 77.19 74 PRO A N 1
ATOM 563 C CA . PRO A 1 74 ? -9.855 10.865 -6.763 1.00 77.19 74 PRO A CA 1
ATOM 564 C C . PRO A 1 74 ? -11.226 11.366 -7.242 1.00 77.19 74 PRO A C 1
ATOM 566 O O . PRO A 1 74 ? -11.322 12.329 -8.000 1.00 77.19 74 PRO A O 1
ATOM 569 N N . LEU A 1 75 ? -12.293 10.698 -6.813 1.00 78.81 75 LEU A N 1
ATOM 570 C CA . LEU A 1 75 ? -13.672 11.100 -7.099 1.00 78.81 75 LEU A CA 1
ATOM 571 C C . LEU A 1 75 ? -14.217 11.968 -5.970 1.00 78.81 75 LEU A C 1
ATOM 573 O O . LEU A 1 75 ? -14.856 12.990 -6.212 1.00 78.81 75 LEU A O 1
ATOM 577 N N . CYS A 1 76 ? -13.933 11.579 -4.729 1.00 79.19 76 CYS A N 1
ATOM 578 C CA . CYS A 1 76 ? -14.225 12.394 -3.566 1.00 79.19 76 CYS A CA 1
ATOM 579 C C . CYS A 1 76 ? -13.289 12.071 -2.408 1.00 79.19 76 CYS A C 1
ATOM 581 O O . CYS A 1 76 ? -12.675 11.007 -2.340 1.00 79.19 76 CYS A O 1
ATOM 583 N N . LYS A 1 77 ? -13.192 13.002 -1.466 1.00 81.81 77 LYS A N 1
ATOM 584 C CA . LYS A 1 77 ? -12.476 12.804 -0.213 1.00 81.81 77 LYS A CA 1
ATOM 585 C C . LYS A 1 77 ? -13.464 12.934 0.929 1.00 81.81 77 LYS A C 1
ATOM 587 O O . LYS A 1 77 ? -13.962 14.019 1.187 1.00 81.81 77 LYS A O 1
ATOM 592 N N . VAL A 1 78 ? -13.724 11.837 1.624 1.00 84.00 78 VAL A N 1
ATOM 593 C CA . VAL A 1 78 ? -14.494 11.843 2.864 1.00 84.00 78 VAL A CA 1
ATOM 594 C C . VAL A 1 78 ? -13.518 12.104 4.005 1.00 84.00 78 VAL A C 1
ATOM 596 O O . VAL A 1 78 ? -12.473 11.463 4.117 1.00 84.00 78 VAL A O 1
ATOM 599 N N . GLN A 1 79 ? -13.824 13.078 4.849 1.00 83.06 79 GLN A N 1
ATOM 600 C CA . GLN A 1 79 ? -13.008 13.421 6.006 1.00 83.06 79 GLN A CA 1
ATOM 601 C C . GLN A 1 79 ? -13.922 13.744 7.183 1.00 83.06 79 GLN A C 1
ATOM 603 O O . GLN A 1 79 ? -14.931 14.423 7.012 1.00 83.06 79 GLN A O 1
ATOM 608 N N . LEU A 1 80 ? -13.572 13.266 8.374 1.00 82.00 80 LEU A N 1
ATOM 609 C CA . LEU A 1 80 ? -14.252 13.632 9.611 1.00 82.00 80 LEU A CA 1
ATOM 610 C C . LEU A 1 80 ? -13.832 15.054 10.002 1.00 82.00 80 LEU A C 1
ATOM 612 O O . LEU A 1 80 ? -12.654 15.314 10.240 1.00 82.00 80 LEU A O 1
ATOM 616 N N . ILE A 1 81 ? -14.790 15.985 10.027 1.00 71.81 81 ILE A N 1
ATOM 617 C CA . ILE A 1 81 ? -14.488 17.424 10.118 1.00 71.81 81 ILE A CA 1
ATOM 618 C C . ILE A 1 81 ? -14.493 17.951 11.564 1.00 71.81 81 ILE A C 1
ATOM 620 O O . ILE A 1 81 ? -13.906 19.003 11.791 1.00 71.81 81 ILE A O 1
ATOM 624 N N . LYS A 1 82 ? -15.096 17.264 12.553 1.00 66.75 82 LYS A N 1
ATOM 625 C CA . LYS A 1 82 ? -15.074 17.671 13.980 1.00 66.75 82 LYS A CA 1
ATOM 626 C C . LYS A 1 82 ? -15.675 16.622 14.929 1.00 66.75 82 LYS A C 1
ATOM 628 O O . LYS A 1 82 ? -16.528 15.837 14.526 1.00 66.75 82 LYS A O 1
ATOM 633 N N . SER A 1 83 ? -15.220 16.658 16.183 1.00 62.47 83 SER A N 1
ATOM 634 C CA . SER A 1 83 ? -15.667 15.891 17.355 1.00 62.47 83 SER A CA 1
ATOM 635 C C . SER A 1 83 ? -16.761 16.646 18.146 1.00 62.47 83 SER A C 1
ATOM 637 O O . SER A 1 83 ? -16.867 17.866 18.000 1.00 62.47 83 SER A O 1
ATOM 639 N N . PRO A 1 84 ? -17.572 15.969 18.986 1.00 68.25 84 PRO A N 1
ATOM 640 C CA . PRO A 1 84 ? -17.444 14.578 19.431 1.00 68.25 84 PRO A CA 1
ATOM 641 C C . PRO A 1 84 ? -17.883 13.566 18.369 1.00 68.25 84 PRO A C 1
ATOM 643 O O . PRO A 1 84 ? -18.956 13.672 17.784 1.00 68.25 84 PRO A O 1
ATOM 646 N N . LEU A 1 85 ? -17.033 12.565 18.129 1.00 74.19 85 LEU A N 1
ATOM 647 C CA . LEU A 1 85 ? -17.410 11.401 17.334 1.00 74.19 85 LEU A CA 1
ATOM 648 C C . LEU A 1 85 ? -18.313 10.529 18.208 1.00 74.19 85 LEU A C 1
ATOM 650 O O . LEU A 1 85 ? -17.903 10.105 19.287 1.00 74.19 85 LEU A O 1
ATOM 654 N N . ILE A 1 86 ? -19.543 10.285 17.763 1.00 81.00 86 ILE A N 1
ATOM 655 C CA . ILE A 1 86 ? -20.465 9.405 18.479 1.00 81.00 86 ILE A CA 1
ATOM 656 C C . ILE A 1 86 ? -20.187 7.979 18.025 1.00 81.00 86 ILE A C 1
ATOM 658 O O . ILE A 1 86 ? -20.293 7.658 16.841 1.00 81.00 86 ILE A O 1
ATOM 662 N N . LEU A 1 87 ? -19.808 7.130 18.978 1.00 82.88 87 LEU A N 1
ATOM 663 C CA . LEU A 1 87 ? -19.648 5.710 18.727 1.00 82.88 87 LEU A CA 1
ATOM 664 C C . LEU A 1 87 ? -21.027 5.058 18.568 1.00 82.88 87 LEU A C 1
ATOM 666 O O . LEU A 1 87 ? -21.945 5.352 19.334 1.00 82.88 87 LEU A O 1
ATOM 670 N N . GLN A 1 88 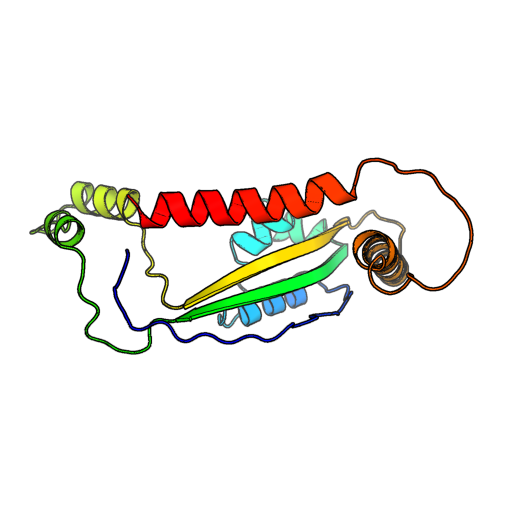? -21.165 4.174 17.583 1.00 86.69 88 GLN A N 1
ATOM 671 C CA . GLN A 1 88 ? -22.379 3.383 17.397 1.00 86.69 88 GLN A CA 1
ATOM 672 C C . GLN A 1 88 ? -22.651 2.505 18.625 1.00 86.69 88 GLN A C 1
ATOM 674 O O . GLN A 1 88 ? -21.718 1.985 19.241 1.00 86.69 88 GLN A O 1
ATOM 679 N N . GLU A 1 89 ? -23.926 2.326 18.972 1.00 89.31 89 GLU A N 1
ATOM 680 C CA . GLU A 1 89 ? -24.320 1.695 20.238 1.00 89.31 89 GLU A CA 1
ATOM 681 C C . GLU A 1 89 ? -23.825 0.247 20.354 1.00 89.31 89 GLU A C 1
ATOM 683 O O . GLU A 1 89 ? -23.276 -0.139 21.381 1.00 89.31 89 GLU A O 1
ATOM 688 N N . TYR A 1 90 ? -23.888 -0.515 19.260 1.00 89.69 90 TYR A N 1
ATOM 689 C CA . TYR A 1 90 ? -23.376 -1.888 19.218 1.00 89.69 90 TYR A CA 1
ATOM 690 C C . TYR A 1 90 ? -21.863 -1.973 19.485 1.00 89.69 90 TYR A C 1
ATOM 692 O O . TYR A 1 90 ? -21.393 -2.945 20.067 1.00 89.69 90 TYR A O 1
ATOM 700 N N . VAL A 1 91 ? -21.086 -0.951 19.097 1.00 89.31 91 VAL A N 1
ATOM 701 C CA . VAL A 1 91 ? -19.642 -0.926 19.373 1.00 89.31 91 VAL A CA 1
ATOM 702 C C . VAL A 1 91 ? -19.399 -0.589 20.837 1.00 89.31 91 VAL A C 1
ATOM 704 O O . VAL A 1 91 ? -18.532 -1.202 21.444 1.00 89.31 91 VAL A O 1
ATOM 707 N N . LYS A 1 92 ? -20.169 0.342 21.424 1.00 89.12 92 LYS A N 1
ATOM 708 C CA . LYS A 1 92 ? -20.072 0.643 22.863 1.00 89.12 92 LYS A CA 1
ATOM 709 C C . LYS A 1 92 ? -20.350 -0.595 23.707 1.00 89.12 92 LYS A C 1
ATOM 711 O O . LYS A 1 92 ? -19.612 -0.853 24.648 1.00 89.12 92 LYS A O 1
ATOM 716 N N . GLN A 1 93 ? -21.382 -1.357 23.347 1.00 89.94 93 GLN A N 1
ATOM 717 C CA . GLN A 1 93 ? -21.751 -2.595 24.037 1.00 89.94 93 GLN A CA 1
ATOM 718 C C . GLN A 1 93 ? -20.680 -3.683 23.921 1.00 89.94 93 GLN A C 1
ATOM 720 O O . GLN A 1 93 ? -20.556 -4.511 24.815 1.00 89.94 93 GLN A O 1
ATOM 725 N N . ALA A 1 94 ? -19.895 -3.676 22.842 1.00 90.56 94 ALA A N 1
ATOM 726 C CA . ALA A 1 94 ? -18.810 -4.628 22.654 1.00 90.56 94 ALA A CA 1
ATOM 727 C C . ALA A 1 94 ? -17.520 -4.258 23.409 1.00 90.56 94 ALA A C 1
ATOM 729 O O . ALA A 1 94 ? -16.607 -5.081 23.475 1.00 90.56 94 ALA A O 1
ATOM 730 N N . ILE A 1 95 ? -17.413 -3.043 23.963 1.00 90.38 95 ILE A N 1
ATOM 731 C CA . ILE A 1 95 ? -16.251 -2.649 24.766 1.00 90.38 95 ILE A CA 1
ATOM 732 C C . ILE A 1 95 ? -16.295 -3.420 26.095 1.00 90.38 95 ILE A C 1
ATOM 734 O O . ILE A 1 95 ? -17.287 -3.315 26.819 1.00 90.38 95 ILE A O 1
ATOM 738 N N . PRO A 1 96 ? -15.227 -4.151 26.463 1.00 89.19 96 PRO A N 1
ATOM 739 C CA . PRO A 1 96 ? -15.166 -4.843 27.745 1.00 89.19 96 PRO A CA 1
ATOM 740 C C . PRO A 1 96 ? -15.323 -3.858 28.911 1.00 89.19 96 PRO A C 1
ATOM 742 O O . PRO A 1 96 ? -14.600 -2.865 29.000 1.00 89.19 96 PRO A O 1
ATOM 745 N N . SER A 1 97 ? -16.243 -4.140 29.835 1.00 89.56 97 SER A N 1
ATOM 746 C CA . SER A 1 97 ? -16.485 -3.306 31.024 1.00 89.56 97 SER A CA 1
ATOM 747 C C . SER A 1 97 ? -15.378 -3.405 32.081 1.00 89.56 97 SER A C 1
ATOM 749 O O . SER A 1 97 ? -15.329 -2.603 33.011 1.00 89.56 97 SER A O 1
ATOM 751 N N . SER A 1 98 ? -14.499 -4.399 31.960 1.00 91.25 98 SER A N 1
ATOM 752 C CA . SER A 1 98 ? -13.357 -4.644 32.838 1.00 91.25 98 SER A CA 1
ATOM 753 C C . SER A 1 98 ? -12.154 -5.107 32.023 1.00 91.25 98 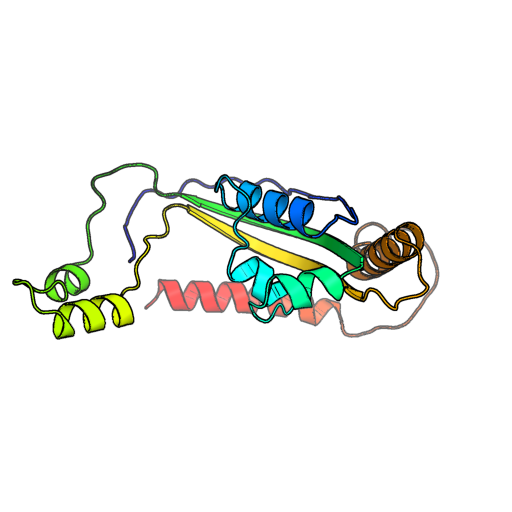SER A C 1
ATOM 755 O O . SER A 1 98 ? -12.289 -5.548 30.882 1.00 91.25 98 SER A O 1
ATOM 757 N N . TRP A 1 99 ? -10.967 -5.033 32.620 1.00 90.44 99 TRP A N 1
ATOM 758 C CA . TRP A 1 99 ? -9.747 -5.522 31.991 1.00 90.44 99 TRP A CA 1
ATOM 759 C C . TRP A 1 99 ? -9.734 -7.056 31.932 1.00 90.44 99 TRP A C 1
ATOM 761 O O . TRP A 1 99 ? -9.478 -7.715 32.937 1.00 90.44 99 TRP A O 1
ATOM 771 N N . ASP A 1 100 ? -9.993 -7.609 30.748 1.00 93.38 100 ASP A N 1
ATOM 772 C CA . ASP A 1 100 ? -9.834 -9.030 30.432 1.00 93.38 100 ASP A CA 1
ATOM 773 C C . ASP A 1 100 ? -9.076 -9.187 29.099 1.00 93.38 100 ASP A C 1
ATOM 775 O O . ASP A 1 100 ? -9.567 -8.718 28.064 1.00 93.38 100 ASP A O 1
ATOM 779 N N . PRO A 1 101 ? -7.892 -9.832 29.086 1.00 94.38 101 PRO A N 1
ATOM 780 C CA . PRO A 1 101 ? -7.097 -9.998 27.873 1.00 94.38 101 PRO A CA 1
ATOM 781 C C . PRO A 1 101 ? -7.840 -10.704 26.735 1.00 94.38 101 PRO A C 1
ATOM 783 O O . PRO A 1 101 ? -7.680 -10.315 25.579 1.00 94.38 101 PRO A O 1
ATOM 786 N N . SER A 1 102 ? -8.665 -11.711 27.045 1.00 94.00 102 SER A N 1
ATOM 787 C CA . SER A 1 102 ? -9.396 -12.475 26.026 1.00 94.00 102 SER A CA 1
ATOM 788 C C . SER A 1 102 ? -10.483 -11.626 25.362 1.00 94.00 102 SER A C 1
ATOM 790 O O . SER A 1 102 ? -10.582 -11.573 24.135 1.00 94.00 102 SER A O 1
ATOM 792 N N . SER A 1 103 ? -11.272 -10.909 26.162 1.00 93.00 103 SER A N 1
ATOM 793 C CA . SER A 1 103 ? -12.322 -10.007 25.674 1.00 93.00 103 SER A CA 1
ATOM 794 C C . SER A 1 103 ? -11.744 -8.826 24.894 1.00 93.00 103 SER A C 1
ATOM 796 O O . SER A 1 103 ? -12.299 -8.435 23.868 1.00 93.00 103 SER A O 1
ATOM 798 N N . LEU A 1 104 ? -10.599 -8.283 25.323 1.00 92.00 104 LEU A N 1
ATOM 799 C CA . LEU A 1 104 ? -9.913 -7.216 24.591 1.00 92.00 104 LEU A CA 1
ATOM 800 C C . LEU A 1 104 ? -9.361 -7.706 23.245 1.00 92.00 104 LEU A C 1
ATOM 802 O O . LEU A 1 104 ? -9.503 -7.007 22.242 1.00 92.00 104 LEU A O 1
ATOM 806 N N . ALA A 1 105 ? -8.763 -8.900 23.205 1.00 93.12 105 ALA A N 1
ATOM 807 C CA . ALA A 1 105 ? -8.287 -9.501 21.961 1.00 93.12 105 ALA A CA 1
ATOM 808 C C . ALA A 1 105 ? -9.441 -9.711 20.969 1.00 93.12 105 ALA A C 1
ATOM 810 O O . ALA A 1 105 ? -9.339 -9.287 19.820 1.00 93.12 105 ALA A O 1
ATOM 811 N N . SER A 1 106 ? -10.567 -10.254 21.442 1.00 93.12 106 SER A N 1
ATOM 812 C CA . SER A 1 106 ? -11.787 -10.415 20.642 1.00 93.12 106 SER A CA 1
ATOM 813 C C . SER A 1 106 ? -12.333 -9.074 20.134 1.00 93.12 106 SER A C 1
ATOM 815 O O . SER A 1 106 ? -12.711 -8.951 18.969 1.00 93.12 106 SER A O 1
ATOM 817 N N . PHE A 1 107 ? -12.326 -8.022 20.958 1.00 93.12 107 PHE A N 1
ATOM 818 C CA . PHE A 1 107 ? -12.716 -6.683 20.508 1.00 93.12 107 PHE A CA 1
ATOM 819 C C . PHE A 1 107 ? -11.802 -6.169 19.386 1.00 93.12 107 PHE A C 1
ATOM 821 O O . PHE A 1 107 ? -12.285 -5.661 18.375 1.00 93.12 107 PHE A O 1
ATOM 828 N N . ILE A 1 108 ? -10.484 -6.322 19.529 1.00 91.88 108 ILE A N 1
ATOM 829 C CA . ILE A 1 108 ? -9.514 -5.891 18.513 1.00 91.88 108 ILE A CA 1
ATOM 830 C C . ILE A 1 108 ? -9.682 -6.682 17.211 1.00 91.88 108 ILE A C 1
ATOM 832 O O . ILE A 1 108 ? -9.592 -6.097 16.134 1.00 91.88 108 ILE A O 1
ATOM 836 N N . GLU A 1 109 ? -9.948 -7.983 17.291 1.00 91.75 109 GLU A N 1
ATOM 837 C CA . GLU A 1 109 ? -10.196 -8.824 16.119 1.00 91.75 109 GLU A CA 1
ATOM 838 C C . GLU A 1 109 ? -11.478 -8.408 15.381 1.00 91.75 109 GLU A C 1
ATOM 840 O O . GLU A 1 109 ? -11.475 -8.275 14.158 1.00 91.75 109 GLU A O 1
ATOM 845 N N . ASN A 1 110 ? -12.546 -8.103 16.124 1.00 91.38 110 ASN A N 1
ATOM 846 C CA . ASN A 1 110 ? -13.842 -7.729 15.556 1.00 91.38 110 ASN A CA 1
ATOM 847 C C . ASN A 1 110 ? -13.900 -6.282 15.032 1.00 91.38 110 ASN A C 1
ATOM 849 O O . ASN A 1 110 ? -14.544 -6.012 14.017 1.00 91.38 110 ASN A O 1
ATOM 853 N N . PHE A 1 111 ? -13.265 -5.326 15.721 1.00 88.94 111 PHE A N 1
ATOM 854 C CA . PHE A 1 111 ? -13.400 -3.889 15.428 1.00 88.94 111 PHE A CA 1
ATOM 855 C C . PHE A 1 111 ? -12.131 -3.238 14.872 1.00 88.94 111 PHE A C 1
ATOM 857 O O . PHE A 1 111 ? -12.199 -2.126 14.333 1.00 88.94 111 PHE A O 1
ATOM 864 N N . GLY A 1 112 ? -10.992 -3.922 14.965 1.00 89.44 112 GLY A N 1
ATOM 865 C CA . GLY A 1 112 ? -9.686 -3.416 14.578 1.00 89.44 112 GLY A CA 1
ATOM 866 C C . GLY A 1 112 ? -9.056 -2.495 15.623 1.00 89.44 112 GLY A C 1
ATOM 867 O O . GLY A 1 112 ? -9.572 -2.262 16.713 1.00 89.44 112 GLY A O 1
ATOM 868 N N . THR A 1 113 ? -7.900 -1.942 15.262 1.00 87.12 113 THR A N 1
ATOM 869 C CA . THR A 1 113 ? -7.084 -1.075 16.132 1.00 87.12 113 THR A CA 1
ATOM 870 C C . THR A 1 113 ? -7.119 0.402 15.741 1.00 87.12 113 THR A C 1
ATOM 872 O O . THR A 1 113 ? -6.627 1.244 16.485 1.00 87.12 113 THR A O 1
ATOM 875 N N . HIS A 1 114 ? -7.672 0.735 14.572 1.00 83.00 114 HIS A N 1
ATOM 876 C CA . HIS A 1 114 ? -7.599 2.075 13.990 1.00 83.00 114 HIS A CA 1
ATOM 877 C C . HIS A 1 114 ? -8.975 2.584 13.560 1.00 83.00 114 HIS A C 1
ATOM 879 O O . HIS A 1 114 ? -9.848 1.823 13.139 1.00 83.00 114 HIS A O 1
ATOM 885 N N . VAL A 1 115 ? -9.142 3.906 13.606 1.00 82.44 115 VAL A N 1
ATOM 886 C CA . VAL A 1 115 ? -10.330 4.605 13.106 1.00 82.44 115 VAL A CA 1
ATOM 887 C C . VAL A 1 115 ? -9.961 5.374 11.845 1.00 82.44 115 VAL A C 1
ATOM 889 O O . VAL A 1 115 ? -8.988 6.127 11.826 1.00 82.44 115 VAL A O 1
ATOM 892 N N . ILE A 1 116 ? -10.751 5.202 10.786 1.00 83.06 116 ILE A N 1
ATOM 893 C CA . ILE A 1 116 ? -10.546 5.911 9.521 1.00 83.06 116 ILE A CA 1
ATOM 894 C C . ILE A 1 116 ? -11.082 7.337 9.671 1.00 83.06 116 ILE A C 1
ATOM 896 O O . ILE A 1 116 ? -12.290 7.555 9.708 1.00 83.06 116 ILE A O 1
ATOM 900 N N . ILE A 1 117 ? -10.177 8.312 9.748 1.00 81.44 117 ILE A N 1
ATOM 901 C CA . ILE A 1 117 ? -10.528 9.739 9.870 1.00 81.44 117 ILE A CA 1
ATOM 902 C C . ILE A 1 117 ? -10.686 10.444 8.522 1.00 81.44 117 ILE A C 1
ATOM 904 O O . ILE A 1 117 ? -11.334 11.485 8.426 1.00 81.44 117 ILE A O 1
ATOM 908 N N . SER A 1 118 ? -10.083 9.893 7.472 1.00 81.25 118 SER A N 1
ATOM 909 C CA . SER A 1 118 ? -10.211 10.386 6.110 1.00 81.25 118 SER A CA 1
ATOM 910 C C . SER A 1 118 ? -9.963 9.258 5.125 1.00 81.25 118 SER A C 1
ATOM 912 O O . SER A 1 118 ? -9.056 8.450 5.313 1.00 81.25 118 SER A O 1
ATOM 914 N N . VAL A 1 119 ? -10.755 9.230 4.062 1.00 84.00 119 VAL A N 1
ATOM 915 C CA . VAL A 1 119 ? -10.573 8.342 2.922 1.00 84.00 119 VAL A CA 1
ATOM 916 C C . VAL A 1 119 ? -10.777 9.134 1.638 1.00 84.00 119 VAL A C 1
ATOM 918 O O . VAL A 1 119 ? -11.688 9.952 1.532 1.00 84.00 119 VAL A O 1
ATOM 921 N N . THR A 1 120 ? -9.927 8.888 0.652 1.00 83.12 120 THR A N 1
ATOM 922 C CA . THR A 1 120 ? -10.160 9.346 -0.717 1.00 83.12 120 THR A CA 1
ATOM 923 C C . THR A 1 120 ? -10.760 8.183 -1.491 1.00 83.12 120 THR A C 1
ATOM 925 O O . THR A 1 120 ? -10.123 7.140 -1.624 1.00 83.12 120 THR A O 1
ATOM 928 N N . ILE A 1 121 ? -11.988 8.351 -1.971 1.00 84.56 121 ILE A N 1
ATOM 929 C CA . ILE A 1 121 ? -12.696 7.384 -2.807 1.00 84.56 121 ILE A CA 1
ATOM 930 C C . ILE A 1 121 ? -12.404 7.727 -4.260 1.00 84.56 121 ILE A C 1
ATOM 932 O O . ILE A 1 121 ? -12.463 8.890 -4.668 1.00 84.56 121 ILE A O 1
ATOM 936 N N . GLY A 1 122 ? -12.084 6.711 -5.049 1.00 85.69 122 GLY A N 1
ATOM 937 C CA . GLY A 1 122 ? -11.755 6.890 -6.448 1.00 85.69 122 GLY A CA 1
ATOM 938 C C . GLY A 1 122 ? -11.112 5.663 -7.070 1.00 85.69 122 GLY A C 1
ATOM 939 O O . GLY A 1 122 ? -11.132 4.577 -6.493 1.00 85.69 122 GLY A O 1
ATOM 940 N N . GLY A 1 123 ? -10.531 5.860 -8.248 1.00 79.44 123 GLY A N 1
ATOM 941 C CA . GLY A 1 123 ? -9.733 4.857 -8.942 1.00 79.44 123 GLY A CA 1
ATOM 942 C C . GLY A 1 123 ? -8.249 4.994 -8.615 1.00 79.44 123 GLY A C 1
ATOM 943 O O . GLY A 1 123 ? -7.726 6.103 -8.488 1.00 79.44 123 GLY A O 1
ATOM 944 N N . LYS A 1 124 ? -7.556 3.861 -8.513 1.00 83.62 124 LYS A N 1
ATOM 945 C CA . LYS A 1 124 ? -6.095 3.800 -8.467 1.00 83.62 124 LYS A CA 1
ATOM 946 C C . LYS A 1 124 ? -5.630 2.677 -9.383 1.00 83.62 124 LYS A C 1
ATOM 948 O O . LYS A 1 124 ? -5.952 1.524 -9.119 1.00 83.62 124 LYS A O 1
ATOM 953 N N . ASP A 1 125 ? -4.823 3.011 -10.377 1.00 83.50 125 ASP A N 1
ATOM 954 C CA . ASP A 1 125 ? -4.101 2.034 -11.190 1.00 83.50 125 ASP A CA 1
ATOM 955 C C . ASP A 1 125 ? -2.608 2.343 -11.096 1.00 83.50 125 ASP A C 1
A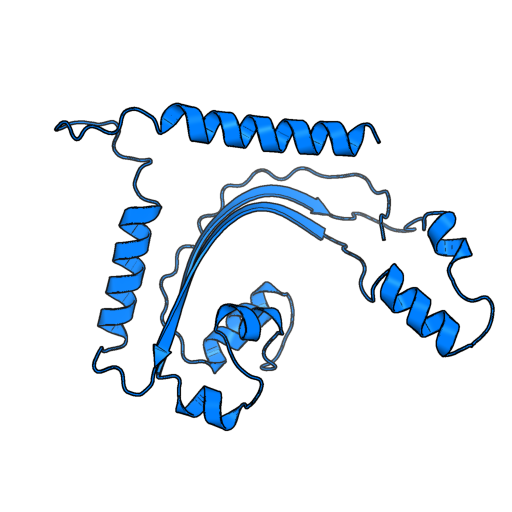TOM 957 O O . ASP A 1 125 ? -2.165 3.429 -11.457 1.00 83.50 125 ASP A O 1
ATOM 961 N N . VAL A 1 126 ? -1.843 1.429 -10.502 1.00 85.19 126 VAL A N 1
ATOM 962 C CA . VAL A 1 126 ? -0.423 1.633 -10.210 1.00 85.19 126 VAL A CA 1
ATOM 963 C C . VAL A 1 126 ? 0.359 0.395 -10.605 1.00 85.19 126 VAL A C 1
ATOM 965 O O . VAL A 1 126 ? 0.026 -0.727 -10.227 1.00 85.19 126 VAL A O 1
ATOM 968 N N . ILE A 1 127 ? 1.451 0.635 -11.312 1.00 86.75 127 ILE A N 1
ATOM 969 C CA . ILE A 1 127 ? 2.472 -0.332 -11.665 1.00 86.75 127 ILE A CA 1
ATOM 970 C C . ILE A 1 127 ? 3.569 -0.255 -10.606 1.00 86.75 127 ILE A C 1
ATOM 972 O O . ILE A 1 127 ? 4.063 0.825 -10.280 1.00 86.75 127 ILE A O 1
ATOM 976 N N . TYR A 1 128 ? 3.977 -1.412 -10.099 1.00 89.19 128 TYR A N 1
ATOM 977 C CA . TYR A 1 128 ? 5.116 -1.551 -9.201 1.00 89.19 128 TYR A CA 1
ATOM 978 C C . TYR A 1 128 ? 6.113 -2.518 -9.825 1.00 89.19 128 TYR A C 1
ATOM 980 O O . TYR A 1 128 ? 5.736 -3.603 -10.267 1.00 89.19 128 TYR A O 1
ATOM 988 N N . VAL A 1 129 ? 7.384 -2.131 -9.858 1.00 90.06 129 VAL A N 1
ATOM 989 C CA . VAL A 1 129 ? 8.466 -2.948 -10.407 1.00 90.06 129 VAL A CA 1
ATOM 990 C C . VAL A 1 129 ? 9.557 -3.093 -9.359 1.00 90.06 129 VAL A C 1
ATOM 992 O O . VAL A 1 129 ? 10.051 -2.109 -8.812 1.00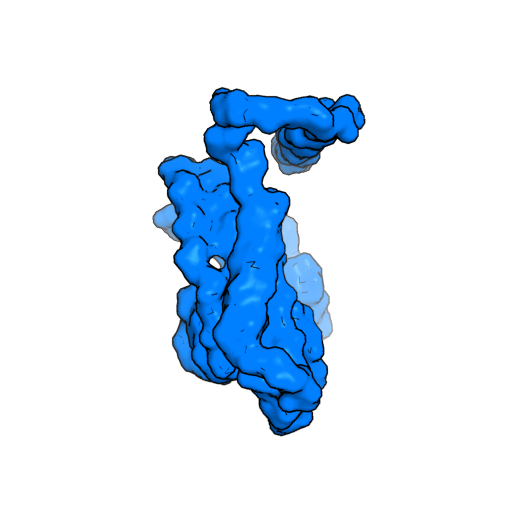 90.06 129 VAL A O 1
ATOM 995 N N . LYS A 1 130 ? 9.943 -4.339 -9.090 1.00 91.56 130 LYS A N 1
ATOM 996 C CA . LYS A 1 130 ? 11.096 -4.691 -8.261 1.00 91.56 130 LYS A CA 1
ATOM 997 C C . LYS A 1 130 ? 12.175 -5.275 -9.154 1.00 91.56 130 LYS A C 1
ATOM 999 O O . LYS A 1 130 ? 11.983 -6.338 -9.739 1.00 91.56 130 LYS A O 1
ATOM 1004 N N . GLN A 1 131 ? 13.314 -4.599 -9.239 1.00 91.44 131 GLN A N 1
ATOM 1005 C CA . GLN A 1 131 ? 14.462 -5.098 -9.979 1.00 91.44 131 GLN A CA 1
ATOM 1006 C C . GLN A 1 131 ? 15.352 -5.944 -9.066 1.00 91.44 131 GLN A C 1
ATOM 1008 O O . GLN A 1 131 ? 15.822 -5.471 -8.030 1.00 91.44 131 GLN A O 1
ATOM 1013 N N . HIS A 1 132 ? 15.624 -7.184 -9.470 1.00 91.62 132 HIS A N 1
ATOM 1014 C CA . HIS A 1 132 ? 16.559 -8.057 -8.765 1.00 91.62 132 HIS A CA 1
ATOM 1015 C C . HIS A 1 132 ? 18.025 -7.651 -9.017 1.00 91.62 132 HIS A C 1
ATOM 1017 O O . HIS A 1 132 ? 18.356 -7.178 -10.104 1.00 91.62 132 HIS A O 1
ATOM 1023 N N . HIS A 1 133 ? 18.914 -7.859 -8.041 1.00 88.81 133 HIS A N 1
ATOM 1024 C CA . HIS A 1 133 ? 20.340 -7.492 -8.120 1.00 88.81 133 HIS A CA 1
ATOM 1025 C C . HIS A 1 133 ? 21.078 -8.129 -9.307 1.00 88.81 133 HIS A C 1
ATOM 1027 O O . HIS A 1 133 ? 21.944 -7.494 -9.901 1.00 88.81 133 HIS A O 1
ATOM 1033 N N . SER A 1 134 ? 20.689 -9.346 -9.697 1.00 90.06 134 SER A N 1
ATOM 1034 C CA . SER A 1 134 ? 21.273 -10.066 -10.835 1.00 90.06 134 SER A CA 1
ATOM 1035 C C . SER A 1 134 ? 20.782 -9.577 -12.204 1.00 90.06 134 SER A C 1
ATOM 1037 O O . SER A 1 134 ? 21.222 -10.092 -13.228 1.00 90.06 134 SER A O 1
ATOM 1039 N N . SER A 1 135 ? 19.845 -8.623 -12.250 1.00 89.31 135 SER A N 1
ATOM 1040 C CA . SER A 1 135 ? 19.336 -8.081 -13.510 1.00 89.31 135 SER A CA 1
ATOM 1041 C C . SER A 1 135 ? 20.442 -7.303 -14.240 1.00 89.31 135 SER A C 1
ATOM 1043 O O . SER A 1 135 ? 21.019 -6.376 -13.650 1.00 89.31 135 SER A O 1
ATOM 1045 N N . PRO A 1 136 ? 20.711 -7.617 -15.525 1.00 89.31 136 PRO A N 1
ATOM 1046 C CA . PRO A 1 136 ? 21.720 -6.908 -16.310 1.00 89.31 136 PRO A CA 1
ATOM 1047 C C . PRO A 1 136 ? 21.279 -5.482 -16.661 1.00 89.31 136 PRO A C 1
ATOM 1049 O O . PRO A 1 136 ? 22.123 -4.629 -16.911 1.00 89.31 136 PRO A O 1
ATOM 1052 N N . LEU A 1 137 ? 19.971 -5.206 -16.617 1.00 88.56 137 LEU A N 1
ATOM 1053 C CA . LEU A 1 137 ? 19.396 -3.915 -16.984 1.00 88.56 137 LEU A CA 1
ATOM 1054 C C . LEU A 1 137 ? 19.880 -2.809 -16.043 1.00 88.56 137 LEU A C 1
ATOM 1056 O O . LEU A 1 137 ? 19.917 -2.959 -14.817 1.00 88.56 137 LEU A O 1
ATOM 1060 N N . SER A 1 138 ? 20.235 -1.671 -16.610 1.00 88.50 138 SER A N 1
ATOM 1061 C CA . SER A 1 138 ? 20.489 -0.437 -15.883 1.00 88.50 138 SER A CA 1
ATOM 1062 C C . SER A 1 138 ? 19.194 0.131 -15.297 1.00 88.50 138 SER A C 1
ATOM 1064 O O . SER A 1 138 ? 18.083 -0.159 -15.746 1.00 88.50 138 SER A O 1
ATOM 1066 N N . THR A 1 139 ? 19.332 0.998 -14.299 1.00 83.31 139 THR A N 1
ATOM 1067 C CA . THR A 1 139 ? 18.201 1.736 -13.723 1.00 83.31 139 THR A CA 1
ATOM 1068 C C . THR A 1 139 ? 17.475 2.583 -14.778 1.00 83.31 139 THR A C 1
ATOM 1070 O O . THR A 1 139 ? 16.260 2.742 -14.707 1.00 83.31 139 THR A O 1
ATOM 1073 N N . MET A 1 140 ? 18.197 3.091 -15.784 1.00 86.56 140 MET A N 1
ATOM 1074 C CA . MET A 1 140 ? 17.616 3.877 -16.877 1.00 86.56 140 MET A CA 1
ATOM 1075 C C . MET A 1 140 ? 16.735 3.019 -17.794 1.00 86.56 140 MET A C 1
ATOM 1077 O O . MET A 1 140 ? 15.640 3.438 -18.155 1.00 86.56 140 MET A O 1
ATOM 1081 N N . GLU A 1 141 ? 17.167 1.801 -18.125 1.00 87.62 141 GLU A N 1
ATOM 1082 C CA . GLU A 1 141 ? 16.362 0.870 -18.929 1.00 87.62 141 GLU A CA 1
ATOM 1083 C C . GLU A 1 141 ? 15.085 0.451 -18.196 1.00 87.62 141 GLU A C 1
ATOM 1085 O O . GLU A 1 141 ? 14.016 0.421 -18.800 1.00 87.62 141 GLU A O 1
ATOM 1090 N N . ILE A 1 142 ? 15.160 0.209 -16.881 1.00 88.50 142 ILE A N 1
ATOM 1091 C CA . ILE A 1 142 ? 13.966 -0.061 -16.065 1.00 88.50 142 ILE A CA 1
ATOM 1092 C C . ILE A 1 142 ? 13.029 1.145 -16.037 1.00 88.50 142 ILE A C 1
ATOM 1094 O O . ILE A 1 142 ? 11.814 0.978 -16.129 1.00 88.50 142 ILE A O 1
ATOM 1098 N N . LYS A 1 143 ? 13.573 2.359 -15.930 1.00 86.56 143 LYS A N 1
ATOM 1099 C CA . LYS A 1 143 ? 12.773 3.584 -15.967 1.00 86.56 143 LYS A CA 1
ATOM 1100 C C . LYS A 1 143 ? 12.016 3.715 -17.289 1.00 86.56 143 LYS A C 1
ATOM 1102 O O . LYS A 1 143 ? 10.812 3.957 -17.264 1.00 86.56 143 LYS A O 1
ATOM 1107 N N . ASN A 1 144 ? 12.707 3.519 -18.412 1.00 87.81 144 ASN A N 1
ATOM 1108 C CA . ASN A 1 144 ? 12.100 3.564 -19.741 1.00 87.81 144 ASN A CA 1
ATOM 1109 C C . ASN A 1 144 ? 11.024 2.483 -19.881 1.00 87.81 144 ASN A C 1
ATOM 1111 O O . ASN A 1 144 ? 9.910 2.783 -20.282 1.00 87.81 144 ASN A O 1
ATOM 1115 N N . TYR A 1 145 ? 11.302 1.263 -19.422 1.00 86.44 145 TYR A N 1
ATOM 1116 C CA . TYR A 1 145 ? 10.330 0.172 -19.436 1.00 86.44 145 TYR A CA 1
ATOM 1117 C C . TYR A 1 145 ? 9.053 0.490 -18.639 1.00 86.44 145 TYR A C 1
ATOM 1119 O O . TYR A 1 145 ? 7.943 0.246 -19.108 1.00 86.44 145 TYR A O 1
ATOM 1127 N N . VAL A 1 146 ? 9.181 1.066 -17.438 1.00 86.31 146 VAL A N 1
ATOM 1128 C CA . VAL A 1 146 ? 8.021 1.497 -16.634 1.00 86.31 146 VAL A CA 1
ATOM 1129 C C . VAL A 1 146 ? 7.231 2.586 -17.357 1.00 86.31 146 VAL A C 1
ATOM 1131 O O . VAL A 1 146 ? 6.000 2.564 -17.330 1.00 86.31 146 VAL A O 1
ATOM 1134 N N . GLN A 1 147 ? 7.926 3.510 -18.021 1.00 84.81 147 GLN A N 1
ATOM 1135 C CA . GLN A 1 147 ? 7.303 4.561 -18.815 1.00 84.81 147 GLN A CA 1
ATOM 1136 C C . GLN A 1 147 ? 6.568 4.001 -20.043 1.00 84.81 147 GLN A C 1
ATOM 1138 O O . GLN A 1 147 ? 5.436 4.402 -20.291 1.00 84.81 147 GLN A O 1
ATOM 1143 N N . ASP A 1 148 ? 7.140 3.031 -20.751 1.00 85.44 148 ASP A N 1
ATOM 1144 C CA . ASP A 1 148 ? 6.492 2.400 -21.903 1.00 85.44 148 ASP A CA 1
ATOM 1145 C C . ASP A 1 148 ? 5.216 1.655 -21.480 1.00 85.44 148 ASP A C 1
ATOM 1147 O O . ASP A 1 148 ? 4.172 1.786 -22.122 1.00 85.44 148 ASP A O 1
ATOM 1151 N N . ILE A 1 149 ? 5.252 0.930 -20.350 1.00 83.81 149 ILE A N 1
ATOM 1152 C CA . ILE A 1 149 ? 4.047 0.289 -19.794 1.00 83.81 149 ILE A CA 1
ATOM 11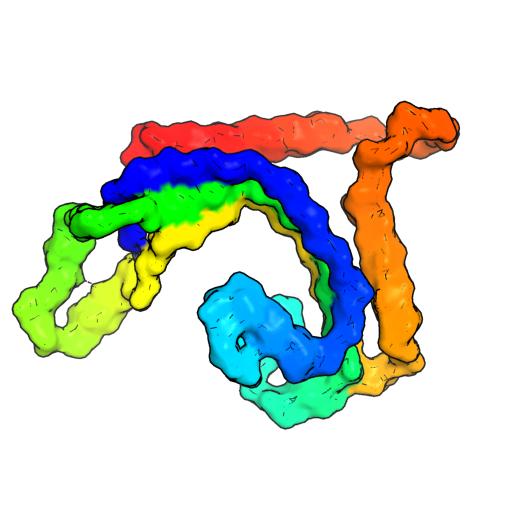53 C C . ILE A 1 149 ? 3.006 1.345 -19.420 1.00 83.81 149 ILE A C 1
ATOM 1155 O O . ILE A 1 149 ? 1.814 1.148 -19.662 1.00 83.81 149 ILE A O 1
ATOM 1159 N N . ARG A 1 150 ? 3.431 2.455 -18.808 1.00 79.38 150 ARG A N 1
ATOM 1160 C CA . ARG A 1 150 ? 2.533 3.560 -18.463 1.00 79.38 150 ARG A CA 1
ATOM 1161 C C . ARG A 1 150 ? 1.849 4.101 -19.713 1.00 79.38 150 ARG A C 1
ATOM 1163 O O . ARG A 1 150 ? 0.630 4.242 -19.708 1.00 79.38 150 ARG A O 1
ATOM 1170 N N . ASP A 1 151 ? 2.613 4.385 -20.759 1.00 82.62 151 ASP A N 1
ATOM 1171 C CA . ASP A 1 151 ? 2.086 4.962 -21.993 1.00 82.62 151 ASP A CA 1
ATOM 1172 C C . ASP A 1 151 ? 1.103 3.987 -22.663 1.00 82.62 151 ASP A C 1
ATOM 1174 O O . ASP A 1 151 ? 0.002 4.378 -23.038 1.00 82.62 151 ASP A O 1
ATOM 1178 N N . GLN A 1 152 ? 1.391 2.685 -22.663 1.00 80.25 152 GLN A N 1
ATOM 1179 C CA . GLN A 1 152 ? 0.443 1.673 -23.147 1.00 80.25 152 GLN A CA 1
ATOM 1180 C C . GLN A 1 152 ? -0.836 1.560 -22.303 1.00 80.25 152 GLN A C 1
ATOM 1182 O O . GLN A 1 152 ? -1.909 1.310 -22.847 1.00 80.25 152 GLN A O 1
ATOM 1187 N N . ARG A 1 153 ? -0.750 1.697 -20.972 1.00 75.69 153 ARG A N 1
ATOM 1188 C CA . ARG A 1 153 ? -1.910 1.516 -20.077 1.00 75.69 153 ARG A CA 1
ATOM 1189 C C . ARG A 1 153 ? -2.785 2.756 -19.949 1.00 75.69 153 ARG A C 1
ATOM 1191 O O . ARG A 1 153 ? -3.991 2.618 -19.760 1.00 75.69 153 ARG A O 1
ATOM 1198 N N . PHE A 1 154 ? -2.192 3.946 -20.012 1.00 71.31 154 PHE A N 1
ATOM 1199 C CA . PHE A 1 154 ? -2.852 5.191 -19.612 1.00 71.31 154 PHE A CA 1
ATOM 1200 C C . PHE A 1 154 ? -3.004 6.222 -20.736 1.00 71.31 154 PHE A C 1
ATOM 1202 O O . PHE A 1 154 ? -3.726 7.200 -20.542 1.00 71.31 154 PHE A O 1
ATOM 1209 N N . TYR A 1 155 ? -2.362 6.042 -21.896 1.00 66.44 155 TYR A N 1
ATOM 1210 C CA . TYR A 1 155 ? -2.343 7.059 -22.959 1.00 66.44 155 TYR A CA 1
ATOM 1211 C C . TYR A 1 155 ? -3.518 6.977 -23.959 1.00 66.44 155 TYR A C 1
ATOM 1213 O O . TYR A 1 155 ? -3.658 7.839 -24.822 1.00 66.44 155 TYR A O 1
ATOM 1221 N N . ASP A 1 156 ? -4.453 6.036 -23.795 1.00 55.09 156 ASP A N 1
ATOM 1222 C CA . ASP A 1 156 ? -5.615 5.856 -24.691 1.00 55.09 156 ASP A CA 1
ATOM 1223 C C . ASP A 1 156 ? -6.736 6.920 -24.544 1.00 55.09 156 ASP A C 1
ATOM 1225 O O . ASP A 1 156 ? -7.862 6.713 -24.992 1.00 55.09 156 ASP A O 1
ATOM 1229 N N . THR A 1 157 ? -6.475 8.080 -23.923 1.00 51.81 157 THR A N 1
ATOM 1230 C CA . THR A 1 157 ? -7.509 9.128 -23.716 1.00 51.81 157 THR A CA 1
ATOM 1231 C C . THR A 1 157 ? -7.251 10.452 -24.452 1.00 51.81 157 THR A C 1
ATOM 1233 O O . THR A 1 157 ? -8.051 11.374 -24.322 1.00 51.81 157 THR A O 1
ATOM 1236 N N . GLU A 1 158 ? -6.194 10.574 -25.266 1.00 44.62 158 GLU A N 1
ATOM 1237 C CA . GLU A 1 158 ? -5.949 11.799 -26.065 1.00 44.62 158 GLU A CA 1
ATOM 1238 C C . GLU A 1 158 ? -5.975 11.586 -27.595 1.00 44.62 158 GLU A C 1
ATOM 1240 O O . GLU A 1 158 ? -5.931 12.554 -28.352 1.00 44.62 158 GLU A O 1
ATOM 1245 N N . SER A 1 159 ? -6.156 10.357 -28.087 1.00 41.50 159 SER A N 1
ATOM 1246 C CA . SER A 1 159 ? -6.092 10.026 -29.522 1.00 41.50 159 SER A CA 1
ATOM 1247 C C . SER A 1 159 ? -7.455 9.780 -30.193 1.00 41.50 159 SER A C 1
ATOM 1249 O O . SER A 1 159 ? -7.576 8.952 -31.089 1.00 41.50 159 SER A O 1
ATOM 1251 N N . TYR A 1 160 ? -8.480 10.582 -29.886 1.00 40.78 160 TYR A N 1
ATOM 1252 C CA . TYR A 1 160 ? -9.592 10.796 -30.835 1.00 40.78 160 TYR A CA 1
ATOM 1253 C C . TYR A 1 160 ? -9.276 11.936 -31.813 1.00 40.78 160 TYR A C 1
ATOM 1255 O O . TYR A 1 160 ? -10.087 12.832 -32.027 1.00 40.78 160 TYR A O 1
ATOM 1263 N N . LYS A 1 161 ? -8.094 11.907 -32.437 1.00 39.47 161 LYS A N 1
ATOM 1264 C CA . LYS A 1 161 ? -7.836 12.588 -33.713 1.00 39.47 161 LYS A CA 1
ATOM 1265 C C . LYS A 1 161 ? -6.886 11.739 -34.560 1.00 39.47 161 LYS A C 1
ATOM 1267 O O . LYS A 1 161 ? -5.678 11.803 -34.405 1.00 39.47 161 LYS A O 1
ATOM 1272 N N . SER A 1 162 ? -7.489 11.010 -35.501 1.00 40.75 162 SER A N 1
ATOM 1273 C CA . SER A 1 162 ? -6.908 10.585 -36.783 1.00 40.75 162 SER A CA 1
ATOM 1274 C C . SER A 1 162 ? -5.735 9.584 -36.761 1.00 40.75 162 SER A C 1
ATOM 1276 O O . SER A 1 162 ? -4.575 9.979 -36.769 1.00 40.75 162 SER A O 1
ATOM 1278 N N . SER A 1 163 ? -6.030 8.285 -36.922 1.00 35.53 163 SER A N 1
ATOM 1279 C CA . SER A 1 163 ? -5.837 7.516 -38.182 1.00 35.53 163 SER A CA 1
ATOM 1280 C C . SER A 1 163 ? -5.527 6.018 -37.954 1.00 35.53 163 SER A C 1
ATOM 1282 O O . SER A 1 163 ? -4.586 5.673 -37.253 1.00 35.53 163 SER A O 1
ATOM 1284 N N . GLY A 1 164 ? -6.298 5.138 -38.616 1.00 32.22 164 GLY A N 1
ATOM 1285 C CA . GLY A 1 164 ? -5.964 3.720 -38.868 1.00 32.22 164 GLY A CA 1
ATOM 1286 C C . GLY A 1 164 ? -6.718 2.671 -38.024 1.00 32.22 164 GLY A C 1
ATOM 1287 O O . GLY A 1 164 ? -6.699 2.764 -36.801 1.00 32.22 164 GLY A O 1
ATOM 1288 N N . PRO A 1 165 ? -7.385 1.659 -38.628 1.00 40.62 165 PRO A N 1
ATOM 1289 C CA . PRO A 1 165 ? -8.254 0.743 -37.898 1.00 40.62 165 PRO A CA 1
ATOM 1290 C C . PRO A 1 165 ? -7.459 -0.431 -37.316 1.00 40.62 165 PRO A C 1
ATOM 1292 O O . PRO A 1 165 ? -6.910 -1.243 -38.057 1.00 40.62 165 PRO A O 1
ATOM 1295 N N . MET A 1 166 ? -7.487 -0.602 -35.995 1.00 33.16 166 MET A N 1
ATOM 1296 C CA . MET A 1 166 ? -7.346 -1.931 -35.401 1.00 33.16 166 MET A CA 1
ATOM 1297 C C . MET A 1 166 ? -8.581 -2.248 -34.569 1.00 33.16 166 MET A C 1
ATOM 1299 O O . MET A 1 166 ? -8.938 -1.565 -33.613 1.00 33.16 166 MET A O 1
ATOM 1303 N N . ASN A 1 167 ? -9.269 -3.285 -35.036 1.00 40.97 167 ASN A N 1
ATOM 1304 C CA . ASN A 1 167 ? -10.505 -3.815 -34.501 1.00 40.97 167 ASN A CA 1
ATOM 1305 C C . ASN A 1 167 ? -10.322 -4.277 -33.052 1.00 40.97 167 ASN A C 1
ATOM 1307 O O . ASN A 1 167 ? -9.652 -5.272 -32.808 1.00 40.97 167 ASN A O 1
ATOM 1311 N N . PHE A 1 168 ? -11.015 -3.621 -32.127 1.00 40.03 168 PHE A N 1
ATOM 1312 C CA . PHE A 1 168 ? -11.524 -4.246 -30.909 1.00 40.03 168 PHE A CA 1
ATOM 1313 C C . PHE A 1 168 ? -12.952 -3.737 -30.689 1.00 40.03 168 PHE A C 1
ATOM 1315 O O . PHE A 1 168 ? -13.209 -2.791 -29.944 1.00 40.03 168 PHE A O 1
ATOM 1322 N N . LYS A 1 169 ? -13.898 -4.369 -31.397 1.00 37.91 169 LYS A N 1
ATOM 1323 C CA . LYS A 1 169 ? -15.286 -4.441 -30.924 1.00 37.91 169 LYS A CA 1
ATOM 1324 C C . LYS A 1 169 ? -15.231 -5.030 -29.504 1.00 37.91 169 LYS A C 1
ATOM 1326 O O . LYS A 1 169 ? -14.468 -5.962 -29.286 1.00 37.91 169 LYS A O 1
ATOM 1331 N N . ASP A 1 170 ? -15.981 -4.441 -28.571 1.00 46.56 170 ASP A N 1
ATOM 1332 C CA . ASP A 1 170 ? -16.311 -4.958 -27.219 1.00 46.56 170 ASP A CA 1
ATOM 1333 C C . ASP A 1 170 ? -15.713 -4.251 -25.982 1.00 46.56 170 ASP A C 1
ATOM 1335 O O . ASP A 1 170 ? -15.950 -4.704 -24.866 1.00 46.56 170 ASP A O 1
ATOM 1339 N N . LYS A 1 171 ? -15.024 -3.101 -26.093 1.00 46.06 171 LYS A N 1
ATOM 1340 C CA . LYS A 1 171 ? -14.462 -2.425 -24.890 1.00 46.06 171 LYS A CA 1
ATOM 1341 C C . LYS A 1 171 ? -15.299 -1.272 -24.310 1.00 46.06 171 LYS A C 1
ATOM 1343 O O . LYS A 1 171 ? -15.206 -0.988 -23.116 1.00 46.06 171 LYS A O 1
ATOM 1348 N N . ALA A 1 172 ? -16.164 -0.640 -25.107 1.00 42.78 172 ALA A N 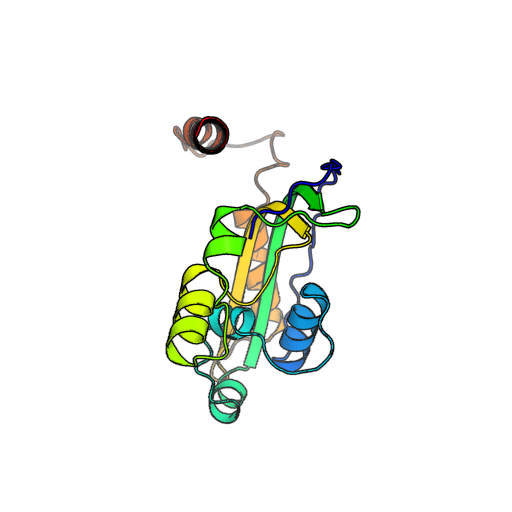1
ATOM 1349 C CA . ALA A 1 172 ? -17.011 0.466 -24.636 1.00 42.78 172 ALA A CA 1
ATOM 1350 C C . ALA A 1 172 ? -18.130 0.005 -23.679 1.00 42.78 172 ALA A C 1
ATOM 1352 O O . ALA A 1 172 ? -18.517 0.738 -22.770 1.00 42.78 172 ALA A O 1
ATOM 1353 N N . SER A 1 173 ? -18.606 -1.234 -23.832 1.00 38.62 173 SER A N 1
ATOM 1354 C CA . SER A 1 173 ? -19.601 -1.845 -22.944 1.00 38.62 173 SER A CA 1
ATOM 1355 C C . SER A 1 173 ? -19.033 -2.130 -21.551 1.00 38.62 173 SER A C 1
ATOM 1357 O O . SER A 1 173 ? -19.722 -1.910 -20.558 1.00 38.62 173 SER A O 1
ATOM 1359 N N . ALA A 1 174 ? -17.763 -2.537 -21.452 1.00 47.72 174 ALA A N 1
ATOM 1360 C CA . ALA A 1 174 ? -17.132 -2.907 -20.185 1.00 47.72 174 ALA A CA 1
ATOM 1361 C C . ALA A 1 174 ? -16.926 -1.710 -19.239 1.00 47.72 174 ALA A C 1
ATOM 1363 O O . ALA A 1 174 ? -17.142 -1.830 -18.034 1.00 47.72 174 ALA A O 1
ATOM 1364 N N . SER A 1 175 ? -16.552 -0.541 -19.772 1.00 47.03 175 SER A N 1
ATOM 1365 C CA . SER A 1 175 ? -16.291 0.640 -18.937 1.00 47.03 175 SER A CA 1
ATOM 1366 C C . SER A 1 175 ? -17.577 1.245 -18.365 1.00 47.03 175 SER A C 1
ATOM 1368 O O . SER A 1 175 ? -17.598 1.661 -17.209 1.00 47.03 175 SER A O 1
ATOM 1370 N N . ILE A 1 176 ? -18.665 1.248 -19.142 1.00 51.09 176 ILE A N 1
ATOM 1371 C CA . ILE A 1 176 ? -19.983 1.717 -18.685 1.00 51.09 176 ILE A CA 1
ATOM 1372 C C . ILE A 1 176 ? -20.586 0.717 -17.689 1.00 51.09 176 ILE A C 1
ATOM 1374 O O . ILE A 1 176 ? -21.130 1.122 -16.662 1.00 51.09 176 ILE A O 1
ATOM 1378 N N . LEU A 1 177 ? -20.424 -0.586 -17.944 1.00 42.38 177 LEU A N 1
ATOM 1379 C CA . LEU A 1 177 ? -20.872 -1.643 -17.039 1.00 42.38 177 LEU A CA 1
ATOM 1380 C C . LEU A 1 177 ? -20.162 -1.569 -15.679 1.00 42.38 177 LEU A C 1
ATOM 1382 O O . LEU A 1 177 ? -20.814 -1.707 -14.649 1.00 42.38 177 LEU A O 1
ATOM 1386 N N . CYS A 1 178 ? -18.857 -1.277 -15.662 1.00 44.81 178 CYS A N 1
ATOM 1387 C CA . CYS A 1 178 ? -18.089 -1.116 -14.425 1.00 44.81 178 CYS A CA 1
ATOM 1388 C C . CYS A 1 178 ? -18.587 0.080 -13.594 1.00 44.81 178 CYS A C 1
ATOM 1390 O O . CYS A 1 178 ? -18.809 -0.047 -12.389 1.00 44.81 178 CYS A O 1
ATOM 1392 N N . CYS A 1 179 ? -18.863 1.218 -14.243 1.00 46.06 179 CYS A N 1
ATOM 1393 C CA . CYS A 1 179 ? -19.432 2.391 -13.575 1.00 46.06 179 CYS A CA 1
ATOM 1394 C C . CYS A 1 179 ? -20.813 2.104 -12.965 1.00 46.06 179 CYS A C 1
ATOM 1396 O O . CYS A 1 179 ? -21.067 2.499 -11.828 1.00 46.06 179 CYS A O 1
ATOM 1398 N N . LEU A 1 180 ? -21.685 1.384 -13.680 1.00 46.03 180 LEU A N 1
ATOM 1399 C CA . LEU A 1 180 ? -23.011 0.999 -13.182 1.00 46.03 180 LEU A CA 1
ATOM 1400 C C . LEU A 1 180 ? -22.929 0.002 -12.020 1.00 46.03 180 LEU A C 1
ATOM 1402 O O . LEU A 1 180 ? -23.695 0.122 -11.067 1.00 46.03 180 LEU A O 1
ATOM 1406 N N . PHE A 1 181 ? -21.980 -0.937 -12.058 1.00 48.00 181 PHE A N 1
ATOM 1407 C CA . PHE A 1 181 ? -21.784 -1.913 -10.984 1.00 48.00 181 PHE A CA 1
ATOM 1408 C C . PHE A 1 181 ? -21.311 -1.244 -9.690 1.00 48.00 181 PHE A C 1
ATOM 1410 O O . PHE A 1 181 ? -21.830 -1.534 -8.615 1.00 48.00 181 PHE A O 1
ATOM 1417 N N . ILE A 1 182 ? -20.383 -0.289 -9.794 1.00 49.47 182 ILE A N 1
ATOM 1418 C CA . ILE A 1 182 ? -19.913 0.495 -8.645 1.00 49.47 182 ILE A CA 1
ATOM 1419 C C . ILE A 1 182 ? -21.060 1.337 -8.071 1.00 49.47 182 ILE A C 1
ATOM 1421 O O . ILE A 1 182 ? -21.236 1.372 -6.855 1.00 49.47 182 ILE A O 1
ATOM 1425 N N . TYR A 1 183 ? -21.878 1.961 -8.926 1.00 45.31 183 TYR A N 1
ATOM 1426 C CA . TYR A 1 183 ? -23.036 2.740 -8.481 1.00 45.31 183 TYR A CA 1
ATOM 1427 C C . TYR A 1 183 ? -24.092 1.864 -7.792 1.00 45.31 183 TYR A C 1
ATOM 1429 O O . TYR A 1 183 ? -24.635 2.261 -6.765 1.00 45.31 183 TYR A O 1
ATOM 1437 N N . LEU A 1 184 ? -24.349 0.658 -8.312 1.00 38.09 184 LEU A N 1
ATOM 1438 C CA . LEU A 1 184 ? -25.321 -0.285 -7.753 1.00 38.09 184 LEU A CA 1
ATOM 1439 C C . LEU A 1 184 ? -24.856 -0.861 -6.408 1.00 38.09 184 LEU A C 1
ATOM 1441 O O . LEU A 1 184 ? -25.639 -0.894 -5.463 1.00 38.09 184 LEU A O 1
ATOM 1445 N N . VAL A 1 185 ? -23.581 -1.249 -6.288 1.00 47.66 185 VAL A N 1
ATOM 1446 C CA . VAL A 1 185 ? -22.993 -1.700 -5.012 1.00 47.66 185 VAL A CA 1
ATOM 1447 C C . VAL A 1 185 ? -23.053 -0.582 -3.969 1.00 47.66 185 VAL A C 1
ATOM 1449 O O . VAL A 1 185 ? -23.390 -0.831 -2.811 1.00 47.66 185 VAL A O 1
ATOM 1452 N N . PHE A 1 186 ? -22.789 0.662 -4.379 1.00 45.28 186 PHE A N 1
ATOM 1453 C CA . PHE A 1 186 ? -22.879 1.821 -3.495 1.00 45.28 186 PHE A CA 1
ATOM 1454 C C . PHE A 1 186 ? -24.326 2.120 -3.069 1.00 45.28 186 PHE A C 1
ATOM 1456 O O . PHE A 1 186 ? -24.560 2.431 -1.905 1.00 45.28 186 PHE A O 1
ATOM 1463 N N . LEU A 1 187 ? -25.302 1.965 -3.972 1.00 39.38 187 LEU A N 1
ATOM 1464 C CA . LEU A 1 187 ? -26.723 2.159 -3.669 1.00 39.38 187 LEU A CA 1
ATOM 1465 C C . LEU A 1 187 ? -27.260 1.080 -2.715 1.00 39.38 187 LEU A C 1
ATOM 1467 O O . LEU A 1 187 ? -27.964 1.406 -1.766 1.00 39.38 187 LEU A O 1
ATOM 1471 N N . ILE A 1 188 ? -26.885 -0.188 -2.928 1.00 38.72 188 ILE A N 1
ATOM 1472 C CA . ILE A 1 188 ? -27.265 -1.316 -2.059 1.00 38.72 188 ILE A CA 1
ATOM 1473 C C . ILE A 1 188 ? -26.666 -1.142 -0.658 1.00 38.72 188 ILE A C 1
ATOM 1475 O O . ILE A 1 188 ? -27.349 -1.377 0.332 1.00 38.72 188 ILE A O 1
ATOM 1479 N N . SER A 1 189 ? -25.427 -0.652 -0.564 1.00 39.84 189 SER A N 1
ATOM 1480 C CA . SER A 1 189 ? -24.752 -0.399 0.720 1.00 39.84 189 SER A CA 1
ATOM 1481 C C . SER A 1 189 ? -25.296 0.819 1.480 1.00 39.84 189 SER A C 1
ATOM 1483 O O . SER A 1 189 ? -24.941 1.015 2.636 1.00 39.84 189 SER A O 1
ATOM 1485 N N . LEU A 1 190 ? -26.107 1.661 0.831 1.00 41.06 190 LEU A N 1
ATOM 1486 C CA . LEU A 1 190 ? -26.771 2.813 1.450 1.00 41.06 190 LEU A CA 1
ATOM 1487 C C . LEU A 1 190 ? -28.222 2.498 1.867 1.00 41.06 190 LEU A C 1
ATOM 1489 O O . LEU A 1 190 ? -28.822 3.265 2.615 1.00 41.06 190 LEU A O 1
ATOM 1493 N N . LEU A 1 191 ? -28.788 1.405 1.343 1.00 36.19 191 LEU A N 1
ATOM 1494 C CA . LEU A 1 191 ? -30.159 0.939 1.588 1.00 36.19 191 LEU A CA 1
ATOM 1495 C C . LEU A 1 191 ? -30.248 -0.187 2.632 1.00 36.19 191 LEU A C 1
ATOM 1497 O O . LEU A 1 191 ? -31.359 -0.531 3.034 1.00 36.19 191 LEU A O 1
ATOM 1501 N N . MET A 1 192 ? -29.112 -0.740 3.066 1.00 36.66 192 MET A N 1
ATOM 1502 C CA . MET A 1 192 ? -28.993 -1.675 4.193 1.00 36.66 192 MET A CA 1
ATOM 1503 C C . MET A 1 192 ? -28.340 -0.993 5.391 1.00 36.66 192 MET A C 1
ATOM 1505 O O . MET A 1 192 ? -28.766 -1.300 6.525 1.00 36.66 192 MET A O 1
#

Radius of gyration: 22.11 Å; chains: 1; bounding box: 52×30×72 Å

Secondary structure (DSSP, 8-state):
-----PPPP----B-----EEE-HHHHHHHHHHHTT--SSPPPHHHHHHTT--S-HHHHHHTEEEEEEEEEEEEEEEEE--SSPPPPPHHHHHHS-SS--HHHHHHHHHHH-S----EEEEEEEEEEEEEEETT--S-HHHHHHHHHHHHHHHH-TTS--S-------TTSHHHHHHHHHHHHHHHHHHHH-